Protein AF-A0A2V3DRB7-F1 (afdb_monomer_lite)

Radius of gyration: 31.67 Å; chains: 1; bounding box: 45×70×108 Å

Sequence (242 aa):
MPPGPVDPTDPPQAQWYVLLQNKDCAGLDMAVSPRKASSADGFALWSAVSSICRAVEQGDASGWRDAATRLSALIQPGPERCLDRTAYNLVASFLAAHAQNPTESPPPWNGSSTACPLGLAGLDALDGQGPTGRPSSGLAGGRFQLAGRFVDVVTVMVGGQPVGVEADPARPGRWMVVIPPAAVAGQVQVTAAGSGGPIPGSLTFTYLRDPEATTAPEPPRGSSTTTPNIASSTPQTSKGSG

Secondary structure (DSSP, 8-state):
-----S-TT--THHHHHHHHHTT-HHHHHHH--TTT-SSHHHHHHHHHHHHHHHHHHS--HHHHHHHHHHHHT-PPP-STTHHHHHHHHHHHHHHHHHHH-TTSPPPPP--SS-SS--EEEEEEETTS---TTS-EE-TT-EEEEEEEE-S---EEEETTEEE-EEE-TTSTT-EEEEEPP-SS-EEEEEEEEETTEEEEEEEEEEEPPPP----PPPPP----------------------

Structure (mmCIF, N/CA/C/O backbone):
data_AF-A0A2V3DRB7-F1
#
_entry.id   AF-A0A2V3DRB7-F1
#
loop_
_atom_site.group_PDB
_atom_site.id
_atom_site.type_symbol
_atom_site.label_atom_id
_atom_site.label_alt_id
_atom_site.label_comp_id
_atom_site.label_asym_id
_atom_site.label_entity_id
_atom_site.label_seq_id
_atom_site.pdbx_PDB_ins_code
_atom_site.Cartn_x
_atom_site.Cartn_y
_atom_site.Cartn_z
_atom_site.occupancy
_atom_site.B_iso_or_equiv
_atom_site.auth_seq_id
_atom_site.auth_comp_id
_atom_site.auth_asym_id
_atom_site.auth_atom_id
_atom_site.pdbx_PDB_model_num
ATOM 1 N N . MET A 1 1 ? -5.104 -5.194 14.697 1.00 74.44 1 MET A N 1
ATOM 2 C CA . MET A 1 1 ? -4.598 -4.544 13.466 1.00 74.44 1 MET A CA 1
ATOM 3 C C . MET A 1 1 ? -3.160 -4.987 13.185 1.00 74.44 1 MET A C 1
ATOM 5 O O . MET A 1 1 ? -2.526 -5.440 14.133 1.00 74.44 1 MET A O 1
ATOM 9 N N . PRO A 1 2 ? -2.661 -4.891 11.938 1.00 71.06 2 PRO A N 1
ATOM 10 C CA . PRO A 1 2 ? -1.288 -5.270 11.583 1.00 71.06 2 PRO A CA 1
ATOM 11 C C . PRO A 1 2 ? -0.188 -4.511 12.360 1.00 71.06 2 PRO A C 1
ATOM 13 O O . PRO A 1 2 ? -0.422 -3.368 12.767 1.00 71.06 2 PRO A O 1
ATOM 16 N N . PRO A 1 3 ? 1.016 -5.099 12.544 1.00 71.31 3 PRO A N 1
ATOM 17 C CA . PRO A 1 3 ? 2.207 -4.395 13.034 1.00 71.31 3 PRO A CA 1
ATOM 18 C C . PRO A 1 3 ? 2.678 -3.300 12.057 1.00 71.31 3 PRO A C 1
ATOM 20 O O . PRO A 1 3 ? 2.261 -3.272 10.902 1.00 71.31 3 PRO A O 1
ATOM 23 N N . GLY A 1 4 ? 3.481 -2.347 12.540 1.00 62.09 4 GLY A N 1
ATOM 24 C CA . GLY A 1 4 ? 3.634 -1.023 11.915 1.00 62.09 4 GLY A CA 1
ATOM 25 C C . GLY A 1 4 ? 4.413 -1.007 10.593 1.00 62.09 4 GLY A C 1
ATOM 26 O O . GLY A 1 4 ? 4.957 -2.034 10.176 1.00 62.09 4 GLY A O 1
ATOM 27 N N . PRO A 1 5 ? 4.487 0.155 9.918 1.00 59.22 5 PRO A N 1
ATOM 28 C CA . PRO A 1 5 ? 5.482 0.362 8.875 1.00 59.22 5 PRO A CA 1
ATOM 29 C C . PRO A 1 5 ? 6.895 0.354 9.484 1.00 59.22 5 PRO A C 1
ATOM 31 O O . PRO A 1 5 ? 7.077 0.622 10.669 1.00 59.22 5 PRO A O 1
ATOM 34 N N . VAL A 1 6 ? 7.895 0.018 8.669 1.00 49.25 6 VAL A N 1
ATOM 35 C CA . VAL A 1 6 ? 9.249 -0.341 9.144 1.00 49.25 6 VAL A CA 1
ATOM 36 C C . VAL A 1 6 ? 10.272 0.797 8.952 1.00 49.25 6 VAL A C 1
ATOM 38 O O . VAL A 1 6 ? 11.444 0.614 9.255 1.00 49.25 6 VAL A O 1
ATOM 41 N N . ASP A 1 7 ? 9.866 1.974 8.454 1.00 49.31 7 ASP A N 1
ATOM 42 C CA . ASP A 1 7 ? 10.803 3.038 8.053 1.00 49.31 7 ASP A CA 1
ATOM 43 C C . ASP A 1 7 ? 10.609 4.361 8.830 1.00 49.31 7 ASP A C 1
ATOM 45 O O . ASP A 1 7 ? 9.491 4.879 8.878 1.00 49.31 7 ASP A O 1
ATOM 49 N N . PRO A 1 8 ? 11.673 4.954 9.412 1.00 45.34 8 PRO A N 1
ATOM 50 C CA . PRO A 1 8 ? 11.612 6.259 10.080 1.00 45.34 8 PRO A CA 1
ATOM 51 C C . PRO A 1 8 ? 11.270 7.461 9.181 1.00 45.34 8 PRO A C 1
ATOM 53 O O . PRO A 1 8 ? 11.025 8.544 9.711 1.00 45.34 8 PRO A O 1
ATOM 56 N N . THR A 1 9 ? 11.296 7.314 7.852 1.00 49.47 9 THR A N 1
ATOM 57 C CA . THR A 1 9 ? 11.050 8.397 6.879 1.00 49.47 9 THR A CA 1
ATOM 58 C C . THR A 1 9 ? 9.596 8.506 6.406 1.00 49.47 9 THR A C 1
ATOM 60 O O . THR A 1 9 ? 9.277 9.409 5.629 1.00 49.47 9 THR A O 1
ATOM 63 N N . ASP A 1 10 ? 8.698 7.630 6.873 1.00 53.84 10 ASP A N 1
ATOM 64 C CA . ASP A 1 10 ? 7.280 7.685 6.504 1.00 53.84 10 ASP A CA 1
ATOM 65 C C . ASP A 1 10 ? 6.604 9.024 6.898 1.00 53.84 10 ASP A C 1
ATOM 67 O O . ASP A 1 10 ? 6.931 9.623 7.929 1.00 53.84 10 ASP A O 1
ATOM 71 N N . PRO A 1 11 ? 5.613 9.498 6.114 1.00 54.84 11 PRO A N 1
ATOM 72 C CA . PRO A 1 11 ? 4.905 10.751 6.383 1.00 54.84 11 PRO A CA 1
ATOM 73 C C . PRO A 1 11 ? 4.076 10.698 7.688 1.00 54.84 11 PRO A C 1
ATOM 75 O O . PRO A 1 11 ? 3.835 9.612 8.218 1.00 54.84 11 PRO A O 1
ATOM 78 N N . PRO A 1 12 ? 3.576 11.843 8.209 1.00 54.91 12 PRO A N 1
ATOM 79 C CA . PRO A 1 12 ? 2.951 11.945 9.538 1.00 54.91 12 PRO A CA 1
ATOM 80 C C . PRO A 1 12 ? 1.837 10.935 9.862 1.00 54.91 12 PRO A C 1
ATOM 82 O O . PRO A 1 12 ? 1.633 10.609 11.031 1.00 54.91 12 PRO A O 1
ATOM 85 N N . GLN A 1 13 ? 1.159 10.379 8.853 1.00 58.19 13 GLN A N 1
ATOM 86 C CA . GLN A 1 13 ? 0.236 9.249 8.995 1.00 58.19 13 GLN A CA 1
ATOM 87 C C . GLN A 1 13 ? 0.849 8.027 9.705 1.00 58.19 13 GLN A C 1
ATOM 89 O O . GLN A 1 13 ? 0.119 7.285 10.356 1.00 58.19 13 GLN A O 1
ATOM 94 N N . ALA A 1 14 ? 2.167 7.810 9.645 1.00 65.38 14 ALA A N 1
ATOM 95 C CA . ALA A 1 14 ? 2.830 6.753 10.410 1.00 65.38 14 ALA A CA 1
ATOM 96 C C . ALA A 1 14 ? 2.751 6.987 11.927 1.00 65.38 14 ALA A C 1
ATOM 98 O O . ALA A 1 14 ? 2.525 6.039 12.675 1.00 65.38 14 ALA A O 1
ATOM 99 N N . GLN A 1 15 ? 2.831 8.241 12.392 1.00 74.31 15 GLN A N 1
ATOM 100 C CA . GLN A 1 15 ? 2.618 8.568 13.809 1.00 74.31 15 GLN A CA 1
ATOM 101 C C . GLN A 1 15 ? 1.163 8.302 14.220 1.00 74.31 15 GLN A C 1
ATOM 103 O O . GLN A 1 15 ? 0.913 7.764 15.296 1.00 74.31 15 GLN A O 1
ATOM 108 N N . TRP A 1 16 ? 0.200 8.605 13.342 1.00 83.56 16 TRP A N 1
ATOM 109 C CA . TRP A 1 16 ? -1.211 8.264 13.555 1.00 83.56 16 TRP A CA 1
ATOM 110 C C . TRP A 1 16 ? -1.441 6.744 13.574 1.00 83.56 16 TRP A C 1
ATOM 112 O O . TRP A 1 16 ? -2.205 6.252 14.403 1.00 83.56 16 TRP A O 1
ATOM 122 N N . TYR A 1 17 ? -0.729 5.980 12.738 1.00 82.06 17 TYR A N 1
ATOM 123 C CA . TYR A 1 17 ? -0.772 4.516 12.762 1.00 82.06 17 TYR A CA 1
ATOM 124 C C . TYR A 1 17 ? -0.220 3.954 14.081 1.00 82.06 17 TYR A C 1
ATOM 126 O O . TYR A 1 17 ? -0.846 3.079 14.670 1.00 82.06 17 TYR A O 1
ATOM 134 N N . VAL A 1 18 ? 0.889 4.497 14.596 1.00 81.38 18 VAL A N 1
ATOM 135 C CA . VAL A 1 18 ? 1.465 4.098 15.895 1.00 81.38 18 VAL A CA 1
ATOM 136 C C . VAL A 1 18 ? 0.525 4.417 17.066 1.00 81.38 18 VAL A C 1
ATOM 138 O O . VAL A 1 18 ? 0.342 3.575 17.942 1.00 81.38 18 VAL A O 1
ATOM 141 N N . LEU A 1 19 ? -0.126 5.587 17.075 1.00 86.38 19 LEU A N 1
ATOM 142 C CA . LEU A 1 19 ? -1.127 5.933 18.100 1.00 86.38 19 LEU A CA 1
ATOM 143 C C . LEU A 1 19 ? -2.304 4.943 18.093 1.00 86.38 19 LEU A C 1
ATOM 145 O O . LEU A 1 19 ? -2.683 4.424 19.143 1.00 86.38 19 LEU A O 1
ATOM 149 N N . LEU A 1 20 ? -2.814 4.607 16.904 1.00 87.50 20 LEU A N 1
ATOM 150 C CA . LEU A 1 20 ? -3.868 3.608 16.721 1.00 87.50 20 LEU A CA 1
ATOM 151 C C . LEU A 1 20 ? -3.439 2.207 17.199 1.00 87.50 20 LEU A C 1
ATOM 153 O O . LEU A 1 20 ? -4.217 1.520 17.856 1.00 87.50 20 LEU A O 1
ATOM 157 N N . GLN A 1 21 ? -2.196 1.793 16.925 1.00 85.38 21 GLN A N 1
ATOM 158 C CA . GLN A 1 21 ? -1.640 0.514 17.395 1.00 85.38 21 GLN A CA 1
ATOM 159 C C . GLN A 1 21 ? -1.515 0.432 18.912 1.00 85.38 21 GLN A C 1
ATOM 161 O O . GLN A 1 21 ? -1.813 -0.609 19.497 1.00 85.38 21 GLN A O 1
ATOM 166 N N . ASN A 1 22 ? -1.124 1.537 19.542 1.00 86.75 22 ASN A N 1
ATOM 167 C CA . ASN A 1 22 ? -1.045 1.663 20.993 1.00 86.75 22 ASN A CA 1
ATOM 168 C C . ASN A 1 22 ? -2.429 1.805 21.656 1.00 86.75 22 ASN A C 1
ATOM 170 O O . ASN A 1 22 ? -2.491 1.960 22.874 1.00 86.75 22 ASN A O 1
ATOM 174 N N . LYS A 1 23 ? -3.527 1.759 20.877 1.00 89.06 23 LYS A N 1
ATOM 175 C CA . LYS A 1 23 ? -4.915 2.019 21.306 1.00 89.06 23 LYS A CA 1
ATOM 176 C C . LYS A 1 23 ? -5.116 3.418 21.913 1.00 89.06 23 LYS A C 1
ATOM 178 O O . LYS A 1 23 ? -6.105 3.666 22.601 1.00 89.06 23 LYS A O 1
ATOM 183 N N . ASP A 1 24 ? -4.210 4.359 21.638 1.00 91.38 24 ASP A N 1
ATOM 184 C CA . ASP A 1 24 ? -4.297 5.736 22.124 1.00 91.38 24 ASP A CA 1
ATOM 185 C C . ASP A 1 24 ? -5.245 6.560 21.244 1.00 91.38 24 ASP A C 1
ATOM 187 O O . ASP A 1 24 ? -4.846 7.404 20.438 1.00 91.38 24 ASP A O 1
ATOM 191 N N . CYS A 1 25 ? -6.542 6.292 21.393 1.00 93.50 25 CYS A N 1
ATOM 192 C CA . CYS A 1 25 ? -7.585 6.990 20.650 1.00 93.50 25 CYS A CA 1
ATOM 193 C C . CYS A 1 25 ? -7.652 8.488 20.992 1.00 93.50 25 CYS A C 1
ATOM 195 O O . CYS A 1 25 ? -8.090 9.276 20.160 1.00 93.50 25 CYS A O 1
ATOM 197 N N . ALA A 1 26 ? -7.212 8.898 22.188 1.00 92.19 26 ALA A N 1
ATOM 198 C CA . ALA A 1 26 ? -7.200 10.301 22.599 1.00 92.19 26 ALA A CA 1
ATOM 199 C C . ALA A 1 26 ? -6.033 11.064 21.950 1.00 92.19 26 ALA A C 1
ATOM 201 O O . ALA A 1 26 ? -6.236 12.129 21.364 1.00 92.19 26 ALA A O 1
ATOM 202 N N . GLY A 1 27 ? -4.823 10.498 21.988 1.00 91.19 27 GLY A N 1
ATOM 203 C CA . GLY A 1 27 ? -3.669 11.010 21.254 1.00 91.19 27 GLY A CA 1
ATOM 204 C C . GLY A 1 27 ? -3.914 11.037 19.748 1.00 91.19 27 GLY A C 1
ATOM 205 O O . GLY A 1 27 ? -3.569 12.023 19.096 1.00 91.19 27 GLY A O 1
ATOM 206 N N . LEU A 1 28 ? -4.577 10.014 19.197 1.00 90.81 28 LEU A N 1
ATOM 207 C CA . LEU A 1 28 ? -4.977 9.969 17.791 1.00 90.81 28 LEU A CA 1
ATOM 208 C C . LEU A 1 28 ? -5.931 11.115 17.418 1.00 90.81 28 LEU A C 1
ATOM 210 O O . LEU A 1 28 ? -5.658 11.824 16.451 1.00 90.81 28 LEU A O 1
ATOM 214 N N . ASP A 1 29 ? -6.997 11.346 18.190 1.00 90.94 29 ASP A N 1
ATOM 215 C CA . ASP A 1 29 ? -7.975 12.414 17.923 1.00 90.94 29 ASP A CA 1
ATOM 216 C C . ASP A 1 29 ? -7.340 13.817 18.002 1.00 90.94 29 ASP A C 1
ATOM 218 O O . ASP A 1 29 ? -7.633 14.685 17.184 1.00 90.94 29 ASP A O 1
ATOM 222 N N . MET A 1 30 ? -6.386 14.025 18.921 1.00 88.62 30 MET A N 1
ATOM 223 C CA . MET A 1 30 ? -5.585 15.260 18.996 1.00 88.62 30 MET A CA 1
ATOM 224 C C . MET A 1 30 ? -4.541 15.389 17.870 1.00 88.62 30 MET A C 1
ATOM 226 O O . MET A 1 30 ? -4.126 16.498 17.510 1.00 88.62 30 MET A O 1
ATOM 230 N N . ALA A 1 31 ? -4.059 14.271 17.323 1.00 86.88 31 ALA A N 1
ATOM 231 C CA . ALA A 1 31 ? -3.047 14.265 16.274 1.00 86.88 31 ALA A CA 1
ATOM 232 C C . ALA A 1 31 ? -3.656 14.484 14.879 1.00 86.88 31 ALA A C 1
ATOM 234 O O . ALA A 1 31 ? -3.074 15.228 14.078 1.00 86.88 31 ALA A O 1
ATOM 235 N N . VAL A 1 32 ? -4.815 13.882 14.600 1.00 89.25 32 VAL A N 1
ATOM 236 C 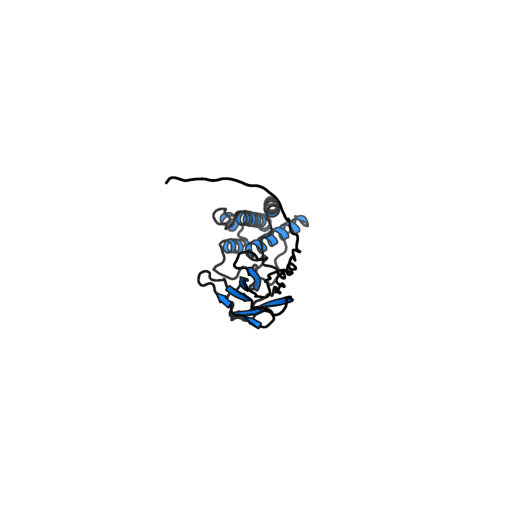CA . VAL A 1 32 ? -5.543 13.983 13.329 1.00 89.25 32 VAL A CA 1
ATOM 237 C C . VAL A 1 32 ? -6.134 15.382 13.172 1.00 89.25 32 VAL A C 1
ATOM 239 O O . VAL A 1 32 ? -7.030 15.800 13.895 1.00 89.25 32 VAL A O 1
ATOM 242 N N . SER A 1 33 ? -5.629 16.149 12.205 1.00 86.44 33 SER A N 1
ATOM 243 C CA . SER A 1 33 ? -6.085 17.526 11.980 1.00 86.44 33 SER A CA 1
ATOM 244 C C . SER A 1 33 ? -5.903 17.965 10.522 1.00 86.44 33 SER A C 1
ATOM 246 O O . SER A 1 33 ? -4.946 17.526 9.875 1.00 86.44 33 SER A O 1
ATOM 248 N N . PRO A 1 34 ? -6.749 18.878 9.994 1.00 83.56 34 PRO A N 1
ATOM 249 C CA . PRO A 1 34 ? -6.689 19.283 8.585 1.00 83.56 34 PRO A CA 1
ATOM 250 C C . PRO A 1 34 ? -5.347 19.897 8.170 1.00 83.56 34 PRO A C 1
ATOM 252 O O . PRO A 1 34 ? -4.958 19.798 7.016 1.00 83.56 34 PRO A O 1
ATOM 255 N N . ARG A 1 35 ? -4.622 20.515 9.116 1.00 82.81 35 ARG A N 1
ATOM 256 C CA . ARG A 1 35 ? -3.318 21.159 8.872 1.00 82.81 35 ARG A CA 1
ATOM 257 C C . ARG A 1 35 ? -2.140 20.178 8.809 1.00 82.81 35 ARG A C 1
ATOM 259 O O . ARG A 1 35 ? -1.059 20.583 8.401 1.00 82.81 35 ARG A O 1
ATOM 266 N N . LYS A 1 36 ? -2.321 18.936 9.274 1.00 79.31 36 LYS A N 1
ATOM 267 C CA . LYS A 1 36 ? -1.281 17.889 9.317 1.00 79.31 36 LYS A CA 1
ATOM 268 C C . LYS A 1 36 ? -1.505 16.776 8.286 1.00 79.31 36 LYS A C 1
ATOM 270 O O . LYS A 1 36 ? -0.588 16.005 8.028 1.00 79.31 36 LYS A O 1
ATOM 275 N N . ALA A 1 37 ? -2.705 16.673 7.714 1.00 79.12 37 ALA A N 1
ATOM 276 C CA . ALA A 1 37 ? -3.001 15.713 6.657 1.00 79.12 37 ALA A CA 1
ATOM 277 C C . ALA A 1 37 ? -2.402 16.160 5.314 1.00 79.12 37 ALA A C 1
ATOM 279 O O . ALA A 1 37 ? -2.467 17.335 4.962 1.00 79.12 37 ALA A O 1
ATOM 280 N N . SER A 1 38 ? -1.899 15.213 4.519 1.00 72.12 38 SER A N 1
ATOM 281 C CA . SER A 1 38 ? -1.411 15.485 3.155 1.00 72.12 38 SER A CA 1
ATOM 282 C C . SER A 1 38 ? -2.528 15.703 2.120 1.00 72.12 38 SER A C 1
ATOM 284 O O . SER A 1 38 ? -2.249 16.059 0.980 1.00 72.12 38 SER A O 1
ATOM 286 N N . SER A 1 39 ? -3.790 15.454 2.485 1.00 81.75 39 SER A N 1
ATOM 287 C CA . SER A 1 39 ? -4.972 15.611 1.627 1.00 81.75 39 SER A CA 1
ATOM 288 C C . SER A 1 39 ? -6.251 15.715 2.466 1.00 81.75 39 SER A C 1
ATOM 290 O O . SER A 1 39 ? -6.288 15.234 3.603 1.00 81.75 39 SER A O 1
ATOM 292 N N . ALA A 1 40 ? -7.316 16.291 1.896 1.00 86.69 40 ALA A N 1
ATOM 293 C CA . ALA A 1 40 ? -8.642 16.314 2.521 1.00 86.69 40 ALA A CA 1
ATOM 294 C C . ALA A 1 40 ? -9.169 14.889 2.776 1.00 86.69 40 ALA A C 1
ATOM 296 O O . ALA A 1 40 ? -9.595 14.582 3.888 1.00 86.69 40 ALA A O 1
ATOM 297 N N . ASP A 1 41 ? -9.026 13.999 1.791 1.00 87.25 41 ASP A N 1
ATOM 298 C CA . ASP A 1 41 ? -9.385 12.580 1.897 1.00 87.25 41 ASP A CA 1
ATOM 299 C C . ASP A 1 41 ? -8.593 11.874 3.003 1.00 87.25 41 ASP A C 1
ATOM 301 O O . ASP A 1 41 ? -9.147 11.089 3.766 1.00 87.25 41 ASP A O 1
ATOM 305 N N . GLY A 1 42 ? -7.298 12.191 3.138 1.00 86.50 42 GLY A N 1
ATOM 306 C CA . GLY A 1 42 ? -6.465 11.711 4.240 1.00 86.50 42 GLY A CA 1
ATOM 307 C C . GLY A 1 42 ? -6.989 12.171 5.602 1.00 86.50 42 GLY A C 1
ATOM 308 O O . GLY A 1 42 ? -7.105 11.360 6.516 1.00 86.50 42 GLY A O 1
ATOM 309 N N . PHE A 1 43 ? -7.375 13.442 5.748 1.00 90.56 43 PHE A N 1
ATOM 310 C CA . PHE A 1 43 ? -7.993 13.924 6.987 1.00 90.56 43 PHE A CA 1
ATOM 311 C C . PHE A 1 43 ? -9.334 13.228 7.278 1.00 90.56 43 PHE A C 1
ATOM 313 O O . PHE A 1 43 ? -9.572 12.802 8.410 1.00 90.56 43 PHE A O 1
ATOM 320 N N . ALA A 1 44 ? -10.201 13.078 6.274 1.00 93.38 44 ALA A N 1
ATOM 321 C CA . ALA A 1 44 ? -11.502 12.429 6.423 1.00 93.38 44 ALA A CA 1
ATOM 322 C C . ALA A 1 44 ? -11.370 10.941 6.796 1.00 93.38 44 ALA A C 1
ATOM 324 O O . ALA A 1 44 ? -12.063 10.480 7.707 1.00 93.38 44 ALA A O 1
ATOM 325 N N . LEU A 1 45 ? -10.433 10.226 6.162 1.00 93.75 45 LEU A N 1
ATOM 326 C CA . LEU A 1 45 ? -10.085 8.842 6.475 1.00 93.75 45 LEU A CA 1
ATOM 327 C C . LEU A 1 45 ? -9.615 8.711 7.922 1.00 93.75 45 LEU A C 1
ATOM 329 O O . LEU A 1 45 ? -10.195 7.954 8.695 1.00 93.75 45 LEU A O 1
ATOM 333 N N . TRP A 1 46 ? -8.595 9.470 8.316 1.00 93.06 46 TRP A N 1
ATOM 334 C CA . TRP A 1 46 ? -8.028 9.352 9.657 1.00 93.06 46 TRP A CA 1
ATOM 335 C C . TRP A 1 46 ? -8.979 9.851 10.758 1.00 93.06 46 TRP A C 1
ATOM 337 O O . TRP A 1 46 ? -8.930 9.358 11.883 1.00 93.06 46 TRP A O 1
ATOM 347 N N . SER A 1 47 ? -9.942 10.716 10.421 1.00 94.62 47 SER A N 1
ATOM 348 C CA . SER A 1 47 ? -11.075 11.035 11.303 1.00 94.62 47 SER A CA 1
ATOM 349 C C . SER A 1 47 ? -12.019 9.837 11.498 1.00 94.62 47 SER A C 1
ATOM 351 O O . SER A 1 47 ? -12.501 9.603 12.607 1.00 94.62 47 SER A O 1
ATOM 353 N N . ALA A 1 48 ? -12.281 9.050 10.446 1.00 96.25 48 ALA A N 1
ATOM 354 C CA . ALA A 1 48 ? -13.057 7.808 10.545 1.00 96.25 48 ALA A CA 1
ATOM 355 C C . ALA A 1 48 ? -12.322 6.753 11.390 1.00 96.25 48 ALA A C 1
ATOM 357 O O . ALA A 1 48 ? -12.937 6.070 12.204 1.00 96.25 48 ALA A O 1
ATOM 358 N N . VAL A 1 49 ? -10.997 6.677 11.249 1.00 94.81 49 VAL A N 1
ATOM 359 C CA . VAL A 1 49 ? -10.121 5.814 12.053 1.00 94.81 49 VAL A CA 1
ATOM 360 C C . VAL A 1 49 ? -10.171 6.193 13.542 1.00 94.81 49 VAL A C 1
ATOM 362 O O . VAL A 1 49 ? -10.353 5.309 14.376 1.00 94.81 49 VAL A O 1
ATOM 365 N N . SER A 1 50 ? -10.097 7.488 13.885 1.00 95.25 50 SER A N 1
ATOM 366 C CA . SER A 1 50 ? -10.289 7.964 15.271 1.00 95.25 50 SER A CA 1
ATOM 367 C C . SER A 1 50 ? -11.669 7.578 15.824 1.00 95.25 50 SER A C 1
ATOM 369 O O . SER A 1 50 ? -11.783 7.029 16.922 1.00 95.25 50 SER A O 1
ATOM 371 N N . SER A 1 51 ? -12.715 7.767 15.011 1.00 96.06 51 SER A N 1
ATOM 372 C CA . SER A 1 51 ? -14.098 7.417 15.361 1.00 96.06 51 SER A CA 1
ATOM 373 C C . SER A 1 51 ? -14.253 5.917 15.670 1.00 96.06 51 SER A C 1
ATOM 375 O O . SER A 1 51 ? -14.851 5.564 16.683 1.00 96.06 51 SER A O 1
ATOM 377 N N . ILE A 1 52 ? -13.651 5.029 14.865 1.00 95.12 52 ILE A N 1
ATOM 378 C CA . ILE A 1 52 ? -13.609 3.581 15.147 1.00 95.12 52 ILE A CA 1
ATOM 379 C C . ILE A 1 52 ? -12.798 3.257 16.405 1.00 95.12 52 ILE A C 1
ATOM 381 O O . ILE A 1 52 ? -13.213 2.399 17.181 1.00 95.12 52 ILE A O 1
ATOM 385 N N . CYS A 1 53 ? -11.666 3.930 16.630 1.00 94.62 53 CYS A N 1
ATOM 386 C CA . CYS A 1 53 ? -10.837 3.701 17.813 1.00 94.62 53 CYS A CA 1
ATOM 387 C C . CYS A 1 53 ? -11.654 3.922 19.097 1.00 94.62 53 CYS A C 1
ATOM 389 O O . CYS A 1 53 ? -11.738 3.025 19.936 1.00 94.62 53 CYS A O 1
ATOM 391 N N . ARG A 1 54 ? -12.354 5.063 19.215 1.00 93.94 54 ARG A N 1
ATOM 392 C CA . ARG A 1 54 ? -13.254 5.312 20.355 1.00 93.94 54 ARG A CA 1
ATOM 393 C C . ARG A 1 54 ? -14.421 4.323 20.411 1.00 93.94 54 ARG A C 1
ATOM 395 O O . ARG A 1 54 ? -14.786 3.873 21.495 1.00 93.94 54 ARG A O 1
ATOM 402 N N . ALA A 1 55 ? -14.994 3.954 19.266 1.00 94.06 55 ALA A N 1
ATOM 403 C CA . ALA A 1 55 ? -16.119 3.023 19.218 1.00 94.06 55 ALA A CA 1
ATOM 404 C C . ALA A 1 55 ? -15.768 1.625 19.764 1.00 94.06 55 ALA A C 1
ATOM 406 O O . ALA A 1 55 ? -16.590 1.013 20.445 1.00 94.06 55 ALA A O 1
ATOM 407 N N . VAL A 1 56 ? -14.542 1.148 19.514 1.00 91.56 56 VAL A N 1
ATOM 408 C CA . VAL A 1 56 ? -14.055 -0.169 19.961 1.00 91.56 56 VAL A CA 1
ATOM 409 C C . VAL A 1 56 ? -13.441 -0.133 21.361 1.00 91.56 56 VAL A C 1
ATOM 411 O O . VAL A 1 56 ? -13.777 -0.976 22.186 1.00 91.56 56 VAL A O 1
ATOM 414 N N . GLU A 1 57 ? -12.551 0.820 21.648 1.00 92.06 57 GLU A N 1
ATOM 415 C CA . GLU A 1 57 ? -11.776 0.842 22.903 1.00 92.06 57 GLU A CA 1
ATOM 416 C C . GLU A 1 57 ? -12.486 1.591 24.045 1.00 92.06 57 GLU A C 1
ATOM 418 O O . GLU A 1 57 ? -12.141 1.408 25.210 1.00 92.06 57 GLU A O 1
ATOM 423 N N . GLN A 1 58 ? -13.461 2.454 23.729 1.00 90.38 58 GLN A N 1
ATOM 424 C CA . GLN A 1 58 ? -14.148 3.329 24.696 1.00 90.38 58 GLN A CA 1
ATOM 425 C C . GLN A 1 58 ? -15.680 3.169 24.680 1.00 90.38 58 GLN A C 1
ATOM 427 O O . GLN A 1 58 ? -16.368 3.799 25.481 1.00 90.38 58 GLN A O 1
ATOM 432 N N . GLY A 1 59 ? -16.230 2.338 23.785 1.00 89.69 59 GLY A N 1
ATOM 433 C CA . GLY A 1 59 ? -17.675 2.120 23.652 1.00 89.69 59 GLY A CA 1
ATOM 434 C C . GLY A 1 59 ? -18.451 3.296 23.041 1.00 89.69 59 GLY A C 1
ATOM 435 O O . GLY A 1 59 ? -19.666 3.379 23.222 1.00 89.69 59 GLY A O 1
ATOM 436 N N . ASP A 1 60 ? -17.781 4.212 22.328 1.00 92.00 60 ASP A N 1
ATOM 437 C CA . ASP A 1 60 ? -18.416 5.359 21.660 1.00 92.00 60 ASP A CA 1
ATOM 438 C C . ASP A 1 60 ? -19.342 4.900 20.516 1.00 92.00 60 ASP A C 1
ATOM 440 O O . ASP A 1 60 ? -18.947 4.788 19.353 1.00 92.00 60 ASP A O 1
ATOM 444 N N . ALA A 1 61 ? -20.614 4.669 20.844 1.00 90.88 61 ALA A N 1
ATOM 445 C CA . ALA A 1 61 ? -21.639 4.250 19.892 1.00 90.88 61 ALA A CA 1
ATOM 446 C C . ALA A 1 61 ? -21.910 5.273 18.765 1.00 90.88 61 ALA A C 1
ATOM 448 O O . ALA A 1 61 ? -22.549 4.929 17.768 1.00 90.88 61 ALA A O 1
ATOM 449 N N . SER A 1 62 ? -21.445 6.525 18.886 1.00 93.62 62 SER A N 1
ATOM 450 C CA . SER A 1 62 ? -21.509 7.492 17.783 1.00 93.62 62 SER A CA 1
ATOM 451 C C . SER A 1 62 ? -20.417 7.238 16.739 1.00 93.62 62 SER A C 1
ATOM 453 O O . SER A 1 62 ? -20.687 7.328 15.539 1.00 93.62 62 SER A O 1
ATOM 455 N N . GLY A 1 63 ? -19.234 6.800 17.184 1.00 94.88 63 GLY A N 1
ATOM 456 C CA . GLY A 1 63 ? -18.059 6.572 16.348 1.00 94.88 63 GLY A CA 1
ATOM 457 C C . GLY A 1 63 ? -18.280 5.576 15.204 1.00 94.88 63 GLY A C 1
ATOM 458 O O . GLY A 1 63 ? -17.765 5.792 14.108 1.00 94.88 63 GLY A O 1
ATOM 459 N N . TRP A 1 64 ? -19.118 4.550 15.397 1.00 95.19 64 TRP A N 1
ATOM 460 C CA . TRP A 1 64 ? -19.521 3.618 14.331 1.00 95.19 64 TRP A CA 1
ATOM 461 C C . TRP A 1 64 ? -20.216 4.326 13.156 1.00 95.19 64 TRP A C 1
ATOM 463 O O . TRP A 1 64 ? -19.876 4.106 11.993 1.00 95.19 64 TRP A O 1
ATOM 473 N N . ARG A 1 65 ? -21.175 5.213 13.448 1.00 95.69 65 ARG A N 1
ATOM 474 C CA . ARG A 1 65 ? -21.955 5.944 12.434 1.00 95.69 65 ARG A CA 1
ATOM 475 C C . ARG A 1 65 ? -21.112 7.012 11.746 1.00 95.69 65 ARG A C 1
ATOM 477 O O . ARG A 1 65 ? -21.190 7.175 10.528 1.00 95.69 65 ARG A O 1
ATOM 484 N N . ASP A 1 66 ? -20.303 7.722 12.521 1.00 96.06 66 ASP A N 1
ATOM 485 C CA . ASP A 1 66 ? -19.429 8.782 12.029 1.00 96.06 66 ASP A CA 1
ATOM 486 C C . ASP A 1 66 ? -18.335 8.211 11.117 1.00 96.06 66 ASP A C 1
ATOM 488 O O . ASP A 1 66 ? -18.066 8.765 10.048 1.00 96.06 66 ASP A O 1
ATOM 492 N N . ALA A 1 67 ? -17.770 7.054 11.476 1.00 95.88 67 ALA A N 1
ATOM 493 C CA . ALA A 1 67 ? -16.85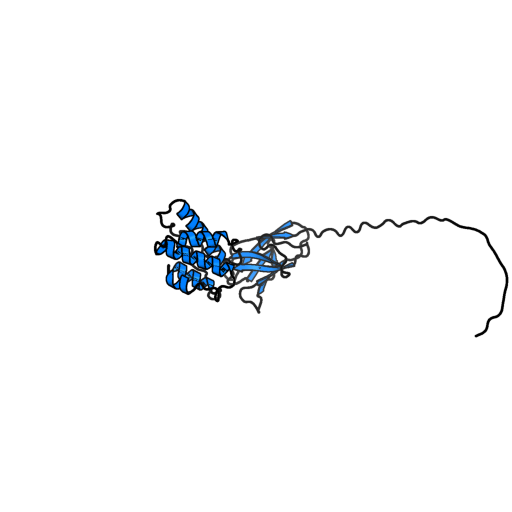0 6.314 10.622 1.00 95.88 67 ALA A CA 1
ATOM 494 C C . ALA A 1 67 ? -17.515 5.821 9.331 1.00 95.88 67 ALA A C 1
ATOM 496 O O . ALA A 1 67 ? -16.957 6.036 8.257 1.00 95.88 67 ALA A O 1
ATOM 497 N N . ALA A 1 68 ? -18.709 5.218 9.410 1.00 96.12 68 ALA A N 1
ATOM 498 C CA . ALA A 1 68 ? -19.451 4.760 8.232 1.00 96.12 68 ALA A CA 1
ATOM 499 C C . ALA A 1 68 ? -19.749 5.909 7.258 1.00 96.12 68 ALA A C 1
ATOM 501 O O . ALA A 1 68 ? -19.491 5.797 6.060 1.00 96.12 68 ALA A O 1
ATOM 502 N N . THR A 1 69 ? -20.219 7.042 7.788 1.00 96.44 69 THR A N 1
ATOM 503 C CA . THR A 1 69 ? -20.525 8.249 7.009 1.00 96.44 69 THR A CA 1
ATOM 504 C C . THR A 1 69 ? -19.279 8.745 6.275 1.00 96.44 69 THR A C 1
ATOM 506 O O . THR A 1 69 ? -19.307 8.917 5.057 1.00 96.44 69 THR A O 1
ATOM 509 N N . ARG A 1 70 ? -18.155 8.903 6.988 1.00 95.00 70 ARG A N 1
ATOM 510 C CA . ARG A 1 70 ? -16.881 9.360 6.410 1.00 95.00 70 ARG A CA 1
ATOM 511 C C . ARG A 1 70 ? -16.318 8.379 5.382 1.00 95.00 70 ARG A C 1
ATOM 513 O O . ARG A 1 70 ? -15.904 8.814 4.314 1.00 95.00 70 ARG A O 1
ATOM 520 N N . LEU A 1 71 ? -16.323 7.075 5.673 1.00 95.56 71 LEU A N 1
ATOM 521 C CA . LEU A 1 71 ? -15.794 6.053 4.765 1.00 95.56 71 LEU A CA 1
ATOM 522 C C . LEU A 1 71 ? -16.618 5.956 3.471 1.00 95.56 71 LEU A C 1
ATOM 524 O O . LEU A 1 71 ? -16.041 5.799 2.400 1.00 95.56 71 LEU A O 1
ATOM 528 N N . SER A 1 72 ? -17.945 6.112 3.548 1.00 94.75 72 SER A N 1
ATOM 529 C CA . SER A 1 72 ? -18.830 6.051 2.373 1.00 94.75 72 SER A CA 1
ATOM 530 C C . SER A 1 72 ? -18.572 7.150 1.332 1.00 94.75 72 SER A C 1
ATOM 532 O O . SER A 1 72 ? -18.889 6.967 0.159 1.00 94.75 72 SER A O 1
ATOM 534 N N . ALA A 1 73 ? -17.961 8.267 1.742 1.00 91.81 73 ALA A N 1
ATOM 535 C CA . ALA A 1 73 ? -17.575 9.370 0.865 1.00 91.81 73 ALA A CA 1
ATOM 536 C C . ALA A 1 73 ? -16.153 9.225 0.278 1.00 91.81 73 ALA A C 1
ATOM 538 O O . ALA A 1 73 ? -15.725 10.085 -0.491 1.00 91.81 73 ALA A O 1
ATOM 539 N N . LEU A 1 74 ? -15.406 8.176 0.644 1.00 92.75 74 LEU A N 1
ATOM 540 C CA . LEU A 1 74 ? -13.999 8.001 0.284 1.00 92.75 74 LEU A CA 1
ATOM 541 C C . LEU A 1 74 ? -13.794 6.915 -0.775 1.00 92.75 74 LEU A C 1
ATOM 543 O O . LEU A 1 74 ? -14.170 5.754 -0.596 1.00 92.75 74 LEU A O 1
ATOM 547 N N . ILE A 1 75 ? -13.072 7.279 -1.835 1.00 90.19 75 ILE A N 1
ATOM 548 C CA . ILE A 1 75 ? -12.460 6.316 -2.753 1.00 90.19 75 ILE A CA 1
ATOM 549 C C . ILE A 1 75 ? -11.360 5.561 -1.987 1.00 90.19 75 ILE A C 1
ATOM 551 O O . ILE A 1 75 ? -10.576 6.172 -1.258 1.00 90.19 75 ILE A O 1
ATOM 555 N N . GLN A 1 76 ? -11.296 4.234 -2.141 1.00 86.75 76 GLN A N 1
ATOM 556 C CA . GLN A 1 76 ? -10.246 3.419 -1.522 1.00 86.75 76 GLN A CA 1
ATOM 557 C C . GLN A 1 76 ? -8.855 3.898 -1.994 1.00 86.75 76 GLN A C 1
ATOM 559 O O . GLN A 1 76 ? -8.630 3.958 -3.205 1.00 86.75 76 GLN A O 1
ATOM 564 N N . PRO A 1 77 ? -7.905 4.200 -1.084 1.00 82.00 77 PRO A N 1
ATOM 565 C CA . PRO A 1 77 ? -6.550 4.591 -1.468 1.00 82.00 77 PRO A CA 1
ATOM 566 C C . PRO A 1 77 ? -5.839 3.501 -2.283 1.00 82.00 77 PRO A C 1
ATOM 568 O O . PRO A 1 77 ? -6.061 2.303 -2.070 1.00 82.00 77 PRO A O 1
ATOM 571 N N . GLY A 1 78 ? -4.975 3.913 -3.212 1.00 71.50 78 GLY A N 1
ATOM 572 C CA . GLY A 1 78 ? -4.214 3.005 -4.063 1.00 71.50 78 GLY A CA 1
ATOM 573 C C . GLY A 1 78 ? -3.071 2.290 -3.323 1.00 71.50 78 GLY A C 1
ATOM 574 O O . GLY A 1 78 ? -2.854 2.505 -2.124 1.00 71.50 78 GLY A O 1
ATOM 575 N N . PRO A 1 79 ? -2.356 1.367 -3.996 1.00 66.94 79 PRO A N 1
ATOM 576 C CA . PRO A 1 79 ? -1.228 0.644 -3.402 1.00 66.94 79 PRO A CA 1
ATOM 577 C C . PRO A 1 79 ? -0.086 1.567 -2.943 1.00 66.94 79 PRO A C 1
ATOM 579 O O . PRO A 1 79 ? 0.595 1.241 -1.974 1.00 66.94 79 PRO A O 1
ATOM 582 N N . GLU A 1 80 ? 0.101 2.714 -3.596 1.00 66.06 80 GLU A N 1
ATOM 583 C CA . GLU A 1 80 ? 1.099 3.732 -3.252 1.00 66.06 80 GLU A CA 1
ATOM 584 C C . GLU A 1 80 ? 0.823 4.397 -1.892 1.00 66.06 80 GLU A C 1
ATOM 586 O O . GLU A 1 80 ? 1.741 4.599 -1.098 1.00 66.06 80 GLU A O 1
ATOM 591 N N . ARG A 1 81 ? -0.448 4.651 -1.550 1.00 72.38 81 ARG A N 1
ATOM 592 C CA . ARG A 1 81 ? -0.872 5.165 -0.237 1.00 72.38 81 ARG A CA 1
ATOM 593 C C . ARG A 1 81 ? -1.095 4.034 0.771 1.00 72.38 81 ARG A C 1
ATOM 595 O O . ARG A 1 81 ? -2.117 3.982 1.452 1.00 72.38 81 ARG A O 1
ATOM 602 N N . CYS A 1 82 ? -0.129 3.125 0.882 1.00 78.19 82 CYS A N 1
ATOM 603 C CA . CYS A 1 82 ? -0.264 1.868 1.620 1.00 78.19 82 CYS A CA 1
ATOM 604 C C . CYS A 1 82 ? -0.831 2.006 3.055 1.00 78.19 82 CYS A C 1
ATOM 606 O O . CYS A 1 82 ? -1.772 1.291 3.402 1.00 78.19 82 CYS A O 1
ATOM 608 N N . LEU A 1 83 ? -0.332 2.942 3.877 1.00 80.06 83 LEU A N 1
ATOM 609 C CA . LEU A 1 83 ? -0.833 3.138 5.250 1.00 80.06 83 LEU A CA 1
ATOM 610 C C . LEU A 1 83 ? -2.301 3.577 5.279 1.00 80.06 83 LEU A C 1
ATOM 612 O O . LEU A 1 83 ? -3.090 3.031 6.050 1.00 80.06 83 LEU A O 1
ATOM 616 N N . ASP A 1 84 ? -2.676 4.511 4.402 1.00 83.00 84 ASP A N 1
ATOM 617 C CA . ASP A 1 84 ? -4.061 4.957 4.248 1.00 83.00 84 ASP A CA 1
ATOM 618 C C . ASP A 1 84 ? -4.945 3.806 3.741 1.00 83.00 84 ASP A C 1
ATOM 620 O O . ASP A 1 84 ? -6.056 3.612 4.227 1.00 83.00 84 ASP A O 1
ATOM 624 N N . ARG A 1 85 ? -4.451 2.983 2.807 1.00 84.75 85 ARG A N 1
ATOM 625 C CA . ARG A 1 85 ? -5.184 1.816 2.296 1.00 84.75 85 ARG A CA 1
ATOM 626 C C . ARG A 1 85 ? -5.417 0.766 3.384 1.00 84.75 85 ARG A C 1
ATOM 628 O O . ARG A 1 85 ? -6.524 0.247 3.506 1.00 84.75 85 ARG A O 1
ATOM 635 N N . THR A 1 86 ? -4.410 0.479 4.205 1.00 85.62 86 THR A N 1
ATOM 636 C CA . THR A 1 86 ? -4.537 -0.441 5.344 1.00 85.62 86 THR A CA 1
ATOM 637 C C . THR A 1 86 ? -5.473 0.123 6.417 1.00 85.62 86 THR A C 1
ATOM 639 O O . THR A 1 86 ? -6.288 -0.625 6.956 1.00 85.62 86 THR A O 1
ATOM 642 N N . ALA A 1 87 ? -5.436 1.432 6.687 1.00 88.38 87 ALA A N 1
ATOM 643 C CA . ALA A 1 87 ? -6.375 2.091 7.594 1.00 88.38 87 ALA A CA 1
ATOM 644 C C . ALA A 1 87 ? -7.826 2.067 7.063 1.00 88.38 87 ALA A C 1
ATOM 646 O O . ALA A 1 87 ? -8.745 1.735 7.811 1.00 88.38 87 ALA A O 1
ATOM 647 N N . TYR A 1 88 ? -8.030 2.322 5.766 1.00 91.56 88 TYR A N 1
ATOM 648 C CA . TYR A 1 88 ? -9.328 2.213 5.085 1.00 91.56 88 TYR A CA 1
ATOM 649 C C . TYR A 1 88 ? -9.894 0.793 5.200 1.00 91.56 88 TYR A C 1
ATOM 651 O O . TYR A 1 88 ? -11.035 0.608 5.619 1.00 91.56 88 TYR A O 1
ATOM 659 N N . ASN A 1 89 ? -9.079 -0.222 4.891 1.00 90.19 89 ASN A N 1
ATOM 660 C CA . ASN A 1 89 ? -9.477 -1.628 4.975 1.00 90.19 89 ASN A CA 1
ATOM 661 C C . ASN A 1 89 ? -9.816 -2.046 6.416 1.00 90.19 89 ASN A C 1
ATOM 663 O O . ASN A 1 89 ? -10.769 -2.795 6.627 1.00 90.19 89 ASN A O 1
ATOM 667 N N . LEU A 1 90 ? -9.074 -1.539 7.408 1.00 89.75 90 LEU A N 1
ATOM 668 C CA . LEU A 1 90 ? -9.346 -1.779 8.825 1.00 89.75 90 LEU A CA 1
ATOM 669 C C . LEU A 1 90 ? -10.719 -1.217 9.223 1.00 89.75 90 LEU A C 1
ATOM 671 O O . LEU A 1 90 ? -11.556 -1.975 9.710 1.00 89.75 90 LEU A O 1
ATOM 675 N N . VAL A 1 91 ? -10.985 0.064 8.936 1.00 93.38 91 VAL A N 1
ATOM 676 C CA . VAL A 1 91 ? -12.285 0.713 9.201 1.00 93.38 91 VAL A CA 1
ATOM 677 C C . VAL A 1 91 ? -13.422 -0.018 8.480 1.00 93.38 91 VAL A C 1
ATOM 679 O O . VAL A 1 91 ? -14.428 -0.336 9.111 1.00 93.38 91 VAL A O 1
ATOM 682 N N . ALA A 1 92 ? -13.248 -0.371 7.202 1.00 94.00 92 ALA A N 1
ATOM 683 C CA . ALA A 1 92 ? -14.233 -1.136 6.435 1.00 94.00 92 ALA A CA 1
ATOM 684 C C . ALA A 1 92 ? -14.554 -2.497 7.084 1.00 94.00 92 ALA A C 1
ATOM 686 O O . ALA A 1 92 ? -15.722 -2.850 7.238 1.00 94.00 92 ALA A O 1
ATOM 687 N N . SER A 1 93 ? -13.527 -3.243 7.509 1.00 91.31 93 SER A N 1
ATOM 688 C CA . SER A 1 93 ? -13.703 -4.553 8.152 1.00 91.31 93 SER A CA 1
ATOM 689 C C . SER A 1 93 ? -14.379 -4.460 9.524 1.00 91.31 93 SER A C 1
ATOM 691 O O . SER A 1 93 ? -15.215 -5.298 9.852 1.00 91.31 93 SER A O 1
ATOM 693 N N . PHE A 1 94 ? -14.078 -3.417 10.303 1.00 92.12 94 PHE A N 1
ATOM 694 C CA . PHE A 1 94 ? -14.668 -3.198 11.624 1.00 92.12 94 PHE A CA 1
ATOM 695 C C . PHE A 1 94 ? -16.142 -2.786 11.508 1.00 92.12 94 PHE A C 1
ATOM 697 O O . PHE A 1 94 ? -16.977 -3.305 12.245 1.00 92.12 94 PHE A O 1
ATOM 704 N N . LEU A 1 95 ? -16.481 -1.929 10.538 1.00 94.06 95 LEU A N 1
ATOM 705 C CA . LEU A 1 95 ? -17.869 -1.589 10.211 1.00 94.06 95 LEU A CA 1
ATOM 706 C C . LEU A 1 95 ? -18.667 -2.814 9.743 1.00 94.06 95 LEU A C 1
ATOM 708 O O . LEU A 1 95 ? -19.797 -3.007 10.182 1.00 94.06 95 LEU A O 1
ATOM 712 N N . ALA A 1 96 ? -18.079 -3.660 8.891 1.00 92.38 96 ALA A N 1
ATOM 713 C CA . ALA A 1 96 ? -18.722 -4.884 8.417 1.00 92.38 96 ALA A CA 1
ATOM 714 C C . ALA A 1 96 ? -18.958 -5.906 9.547 1.00 92.38 96 ALA A C 1
ATOM 716 O O . ALA A 1 96 ? -20.014 -6.532 9.581 1.00 92.38 96 ALA A O 1
ATOM 717 N N . ALA A 1 97 ? -18.013 -6.043 10.485 1.00 90.25 97 ALA A N 1
ATOM 718 C CA . ALA A 1 97 ? -18.167 -6.895 11.664 1.00 90.25 97 ALA A CA 1
ATOM 719 C C . ALA A 1 97 ? -19.261 -6.369 12.611 1.00 90.25 97 ALA A C 1
ATOM 721 O O . ALA A 1 97 ? -20.164 -7.117 12.979 1.00 90.25 97 ALA A O 1
ATOM 722 N N . HIS A 1 98 ? -19.243 -5.072 12.937 1.00 92.81 98 HIS A N 1
ATOM 723 C CA . HIS A 1 98 ? -20.258 -4.446 13.791 1.00 92.81 98 HIS A CA 1
ATOM 724 C C . HIS A 1 98 ? -21.665 -4.493 13.169 1.00 92.81 98 HIS A C 1
ATOM 726 O O . HIS A 1 98 ? -22.647 -4.666 13.881 1.00 92.81 98 HIS A O 1
ATOM 732 N N . ALA A 1 99 ? -21.783 -4.407 11.839 1.00 92.31 99 ALA A N 1
ATOM 733 C CA . ALA A 1 99 ? -23.060 -4.563 11.139 1.00 92.31 99 ALA A CA 1
ATOM 734 C C . ALA A 1 99 ? -23.637 -5.994 11.202 1.00 92.31 99 ALA A C 1
ATOM 736 O O . ALA A 1 99 ? -24.830 -6.170 10.961 1.00 92.31 99 ALA A O 1
ATOM 737 N N . GLN A 1 100 ? -22.813 -7.003 11.510 1.00 90.75 100 GLN A N 1
ATOM 738 C CA . GLN A 1 100 ? -23.250 -8.387 11.725 1.00 90.75 100 GLN A CA 1
ATOM 739 C C . GLN A 1 100 ? -23.540 -8.643 13.210 1.00 90.75 100 GLN A C 1
ATOM 741 O O . GLN A 1 100 ? -24.648 -9.054 13.548 1.00 90.75 100 GLN A O 1
ATOM 746 N N . ASN A 1 101 ? -22.582 -8.323 14.088 1.00 90.62 101 ASN A N 1
ATOM 747 C CA . ASN A 1 101 ? -22.662 -8.540 15.535 1.00 90.62 101 ASN A CA 1
ATOM 748 C C . ASN A 1 101 ? -22.402 -7.218 16.298 1.00 90.62 101 ASN A C 1
ATOM 750 O O . ASN A 1 101 ? -21.281 -6.984 16.755 1.00 90.62 101 ASN A O 1
ATOM 754 N N . PRO A 1 102 ? -23.412 -6.338 16.487 1.00 89.06 102 PRO A N 1
ATOM 755 C CA . PRO A 1 102 ? -23.204 -4.998 17.055 1.00 89.06 102 PRO A CA 1
ATOM 756 C C . PRO A 1 102 ? -22.653 -4.963 18.488 1.00 89.06 102 PRO A C 1
ATOM 758 O O . PRO A 1 102 ? -22.120 -3.943 18.923 1.00 89.06 102 PRO A O 1
ATOM 761 N N . THR A 1 103 ? -22.807 -6.061 19.232 1.00 85.31 103 THR A N 1
ATOM 762 C CA . THR A 1 103 ? -22.386 -6.217 20.632 1.00 85.31 103 THR A CA 1
ATOM 763 C C . THR A 1 103 ? -21.010 -6.861 20.804 1.00 85.31 103 THR A C 1
ATOM 765 O O . THR A 1 103 ? -20.542 -6.966 21.935 1.00 85.31 103 THR A O 1
ATOM 768 N N . GLU A 1 104 ? -20.368 -7.322 19.729 1.00 82.31 104 GLU A N 1
ATOM 769 C CA . GLU A 1 104 ? -19.059 -7.980 19.794 1.00 82.31 104 GLU A CA 1
ATOM 770 C C . GLU A 1 104 ? -17.930 -7.026 19.386 1.00 82.31 104 GLU A C 1
ATOM 772 O O . GLU A 1 104 ? -18.037 -6.265 18.423 1.00 82.31 104 GLU A O 1
ATOM 777 N N . SER A 1 105 ? -16.809 -7.078 20.108 1.00 78.38 105 SER A N 1
ATOM 778 C CA . SER A 1 105 ? -15.584 -6.394 19.690 1.00 78.38 105 SER A CA 1
ATOM 779 C C . SER A 1 105 ? -14.997 -7.077 18.445 1.00 78.38 105 SER A C 1
ATOM 781 O O . SER A 1 105 ? -14.922 -8.308 18.421 1.00 78.38 105 SER A O 1
ATOM 783 N N . PRO A 1 106 ? -14.513 -6.326 17.435 1.00 77.69 106 PRO A N 1
ATOM 784 C CA . PRO A 1 106 ? -13.832 -6.914 16.284 1.00 77.69 106 PRO A CA 1
ATOM 785 C C . PRO A 1 106 ? -12.654 -7.814 16.703 1.00 77.69 106 PRO A C 1
ATOM 787 O O . PRO A 1 106 ? -11.905 -7.451 17.617 1.00 77.69 106 PRO A O 1
ATOM 790 N N . PRO A 1 107 ? -12.454 -8.976 16.052 1.00 75.19 107 PRO A N 1
ATOM 791 C CA . PRO A 1 107 ? -11.444 -9.943 16.467 1.00 75.19 107 PRO A CA 1
ATOM 792 C C . PRO A 1 107 ? -10.013 -9.387 16.345 1.00 75.19 107 PRO A C 1
ATOM 794 O O . PRO A 1 107 ? -9.727 -8.556 15.473 1.00 75.19 107 PRO A O 1
ATOM 797 N N . PRO A 1 108 ? -9.073 -9.856 17.189 1.00 73.56 108 PRO A N 1
ATOM 798 C CA . PRO A 1 108 ? -7.678 -9.448 17.108 1.00 73.56 108 PRO A CA 1
ATOM 799 C C . PRO A 1 108 ? -7.054 -9.872 15.773 1.00 73.56 108 PRO A C 1
ATOM 801 O O . PRO A 1 108 ? -7.404 -10.890 15.178 1.00 73.56 108 PRO A O 1
ATOM 804 N N . TRP A 1 109 ? -6.077 -9.091 15.314 1.00 74.12 109 TRP A N 1
ATOM 805 C CA . TRP A 1 109 ? -5.336 -9.413 14.096 1.00 74.12 109 TRP A CA 1
ATOM 806 C C . TRP A 1 109 ? -4.370 -10.573 14.350 1.00 74.12 109 TRP A C 1
ATOM 808 O O . TRP A 1 109 ? -3.558 -10.510 15.270 1.00 74.12 109 TRP A O 1
ATOM 818 N N . ASN A 1 110 ? -4.446 -11.596 13.502 1.00 71.12 110 ASN A N 1
ATOM 819 C CA . ASN A 1 110 ? -3.695 -12.850 13.600 1.00 71.12 110 ASN A CA 1
ATOM 820 C C . ASN A 1 110 ? -2.743 -13.099 12.410 1.00 71.12 110 ASN A C 1
ATOM 822 O O . ASN A 1 110 ? -2.119 -14.155 12.339 1.00 71.12 110 ASN A O 1
ATOM 826 N N . GLY A 1 111 ? -2.630 -12.155 11.469 1.00 67.00 111 GLY A N 1
ATOM 827 C CA . GLY A 1 111 ? -1.750 -12.268 10.303 1.00 67.00 111 GLY A CA 1
ATOM 828 C C . GLY A 1 111 ? -0.290 -11.907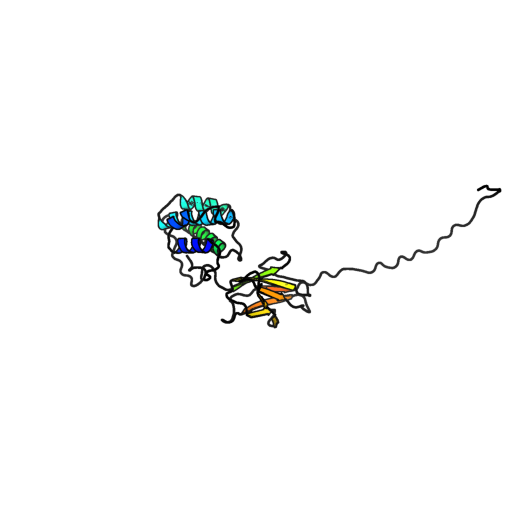 10.603 1.00 67.00 111 GLY A C 1
ATOM 829 O O . GLY A 1 111 ? -0.001 -11.045 11.431 1.00 67.00 111 GLY A O 1
ATOM 830 N N . SER A 1 112 ? 0.647 -12.523 9.883 1.00 60.16 112 SER A N 1
ATOM 831 C CA . SER A 1 112 ? 2.091 -12.273 10.027 1.00 60.16 112 SER A CA 1
ATOM 832 C C . SER A 1 112 ? 2.615 -11.056 9.249 1.00 60.16 112 SER A C 1
ATOM 834 O O . SER A 1 112 ? 3.749 -10.636 9.470 1.00 60.16 112 SER A O 1
ATOM 836 N N . SER A 1 113 ? 1.825 -10.475 8.339 1.00 67.69 113 SER A N 1
ATOM 837 C CA . SER A 1 113 ? 2.229 -9.315 7.534 1.00 67.69 113 SER A CA 1
ATOM 838 C C . SER A 1 113 ? 2.129 -7.995 8.304 1.00 67.69 113 SER A C 1
ATOM 840 O O . SER A 1 113 ? 1.163 -7.767 9.034 1.00 67.69 113 SER A O 1
ATOM 842 N N . THR A 1 114 ? 3.075 -7.084 8.065 1.00 74.25 114 THR A N 1
ATOM 843 C CA . THR A 1 114 ? 2.990 -5.680 8.497 1.00 74.25 114 THR A CA 1
ATOM 844 C C . THR A 1 114 ? 1.898 -4.911 7.749 1.00 74.25 114 THR A C 1
ATOM 846 O O . THR A 1 114 ? 1.385 -5.348 6.719 1.00 74.25 114 THR A O 1
ATOM 849 N N . ALA A 1 115 ? 1.557 -3.729 8.266 1.00 74.00 115 ALA A N 1
ATOM 850 C CA . ALA A 1 115 ? 0.625 -2.778 7.669 1.00 74.00 115 ALA A CA 1
ATOM 851 C C . ALA A 1 115 ? 1.049 -2.331 6.265 1.00 74.00 115 ALA A C 1
ATOM 853 O O . ALA A 1 115 ? 0.191 -2.074 5.421 1.00 74.00 115 ALA A O 1
ATOM 854 N N . CYS A 1 116 ? 2.366 -2.260 6.048 1.00 76.25 116 CYS A N 1
ATOM 855 C CA . CYS A 1 116 ? 3.012 -2.044 4.763 1.00 76.25 116 CYS A CA 1
ATOM 856 C C . CYS A 1 116 ? 4.220 -2.981 4.635 1.00 76.25 116 CYS A C 1
ATOM 858 O O . CYS A 1 116 ? 5.283 -2.674 5.190 1.00 76.25 116 CYS A O 1
ATOM 860 N N . PRO A 1 117 ? 4.076 -4.135 3.956 1.00 74.62 117 PRO A N 1
ATOM 861 C CA . PRO A 1 117 ? 5.207 -5.002 3.656 1.00 74.62 117 PRO A CA 1
ATOM 862 C C . PRO A 1 117 ? 6.157 -4.326 2.660 1.00 74.62 117 PRO A C 1
ATOM 864 O O . PRO A 1 117 ? 5.750 -3.474 1.868 1.00 74.62 117 PRO A O 1
ATOM 867 N N . LEU A 1 118 ? 7.427 -4.731 2.685 1.00 78.31 118 LEU A N 1
ATOM 868 C CA . LEU A 1 118 ? 8.351 -4.442 1.590 1.00 78.31 118 LEU A CA 1
ATOM 869 C C . LEU A 1 118 ? 7.937 -5.258 0.361 1.00 78.31 118 LEU A C 1
ATOM 871 O O . LEU A 1 118 ? 7.577 -6.430 0.494 1.00 78.31 118 LEU A O 1
ATOM 875 N N . GLY A 1 119 ? 8.005 -4.659 -0.824 1.00 84.25 119 GLY A N 1
ATOM 876 C CA . GLY A 1 119 ? 7.683 -5.353 -2.062 1.00 84.25 119 GLY A CA 1
ATOM 877 C C . GLY A 1 119 ? 7.540 -4.459 -3.291 1.00 84.25 119 GLY A C 1
ATOM 878 O O . GLY A 1 119 ? 7.285 -3.257 -3.187 1.00 84.25 119 GLY A O 1
ATOM 879 N N . LEU A 1 120 ? 7.673 -5.082 -4.463 1.00 86.19 120 LEU A N 1
ATOM 880 C CA . LEU A 1 120 ? 7.384 -4.497 -5.771 1.00 86.19 120 LEU A CA 1
ATOM 881 C C . LEU A 1 120 ? 5.872 -4.5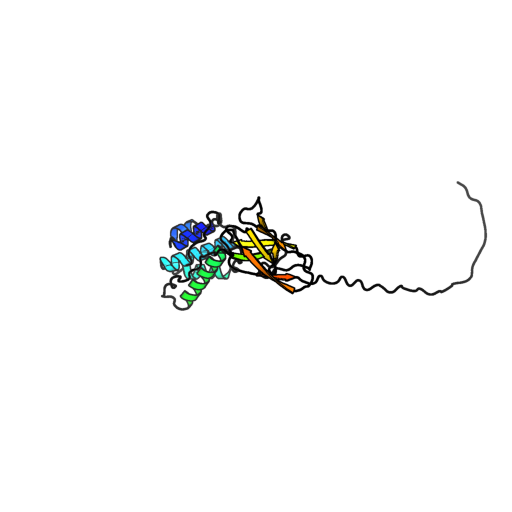54 -6.036 1.00 86.19 120 LEU A C 1
ATOM 883 O O . LEU A 1 120 ? 5.287 -5.637 -6.073 1.00 86.19 120 LEU A O 1
ATOM 887 N N . ALA A 1 121 ? 5.251 -3.390 -6.230 1.00 81.75 121 ALA A N 1
ATOM 888 C CA . ALA A 1 121 ? 3.804 -3.239 -6.400 1.00 81.75 121 ALA A CA 1
ATOM 889 C C . ALA A 1 121 ? 3.386 -2.791 -7.814 1.00 81.75 121 ALA A C 1
ATOM 891 O O . ALA A 1 121 ? 2.256 -3.063 -8.218 1.00 81.75 121 ALA A O 1
ATOM 892 N N . GLY A 1 122 ? 4.267 -2.122 -8.565 1.00 85.88 122 GLY A N 1
ATOM 893 C CA . GLY A 1 122 ? 3.954 -1.582 -9.889 1.00 85.88 122 GLY A CA 1
ATOM 894 C C . GLY A 1 122 ? 5.149 -0.933 -10.595 1.00 85.88 122 GLY A C 1
ATOM 895 O O . GLY A 1 122 ? 6.275 -0.942 -10.091 1.00 85.88 122 GLY A O 1
ATOM 896 N N . LEU A 1 123 ? 4.880 -0.351 -11.765 1.00 86.62 123 LEU A N 1
ATOM 897 C CA . LEU A 1 123 ? 5.791 0.546 -12.481 1.00 86.62 123 LEU A CA 1
ATOM 898 C C . LEU A 1 123 ? 5.020 1.799 -12.899 1.00 86.62 123 LEU A C 1
ATOM 900 O O . LEU A 1 123 ? 3.992 1.682 -13.568 1.00 86.62 123 LEU A O 1
ATOM 904 N N . ASP A 1 124 ? 5.549 2.974 -12.565 1.00 82.31 124 ASP A N 1
ATOM 905 C CA . ASP A 1 124 ? 4.957 4.257 -12.950 1.00 82.31 124 ASP A CA 1
ATOM 906 C C . ASP A 1 124 ? 5.719 4.837 -14.150 1.00 82.31 124 ASP A C 1
ATOM 908 O O . ASP A 1 124 ? 6.954 4.877 -14.160 1.00 82.31 124 ASP A O 1
ATOM 912 N N . ALA A 1 125 ? 4.999 5.292 -15.176 1.00 76.19 125 ALA A N 1
ATOM 913 C CA . ALA A 1 125 ? 5.601 5.942 -16.338 1.00 76.19 125 ALA A CA 1
ATOM 914 C C . ALA A 1 125 ? 6.052 7.376 -15.989 1.00 76.19 125 ALA A C 1
ATOM 916 O O . ALA A 1 125 ? 5.347 8.112 -15.296 1.00 76.19 125 ALA A O 1
ATOM 917 N N . LEU A 1 126 ? 7.240 7.781 -16.458 1.00 71.06 126 LEU A N 1
ATOM 918 C CA . LEU A 1 126 ? 7.848 9.080 -16.114 1.00 71.06 126 LEU A CA 1
ATOM 919 C C . LEU A 1 126 ? 7.082 10.310 -16.631 1.00 71.06 126 LEU A C 1
ATOM 921 O O . LEU A 1 126 ? 7.279 11.408 -16.116 1.00 71.06 126 LEU A O 1
ATOM 925 N N . ASP A 1 127 ? 6.238 10.128 -17.640 1.00 59.88 127 ASP A N 1
ATOM 926 C CA . ASP A 1 127 ? 5.357 11.140 -18.233 1.00 59.88 127 ASP A CA 1
ATOM 927 C C . ASP A 1 127 ? 4.039 11.337 -17.454 1.00 59.88 127 ASP A C 1
ATOM 929 O O . ASP A 1 127 ? 3.257 12.233 -17.775 1.00 59.88 127 ASP A O 1
ATOM 933 N N . GLY A 1 128 ? 3.786 10.520 -16.425 1.00 43.44 128 GLY A N 1
ATOM 934 C CA . GLY A 1 128 ? 2.533 10.515 -15.671 1.00 43.44 128 GLY A CA 1
ATOM 935 C C . GLY A 1 128 ? 1.371 9.800 -16.375 1.00 43.44 128 GLY A C 1
ATOM 936 O O . GLY A 1 128 ? 0.231 9.941 -15.934 1.00 43.44 128 GLY A O 1
ATOM 937 N N . GLN A 1 129 ? 1.626 9.038 -17.445 1.00 42.97 129 GLN A N 1
ATOM 938 C CA . GLN A 1 129 ? 0.622 8.310 -18.230 1.00 42.97 129 GLN A CA 1
ATOM 939 C C . GLN A 1 129 ? 0.848 6.789 -18.164 1.00 42.97 129 GLN A C 1
ATOM 941 O O . GLN A 1 129 ? 1.264 6.150 -19.127 1.00 42.97 129 GLN A O 1
ATOM 946 N N . GLY A 1 130 ? 0.534 6.169 -17.020 1.00 43.28 130 GLY A N 1
ATOM 947 C CA . GLY A 1 130 ? 0.604 4.709 -16.884 1.00 43.28 130 GLY A CA 1
ATOM 948 C C . GLY A 1 130 ? -0.265 4.147 -15.751 1.00 43.28 130 GLY A C 1
ATOM 949 O O . GLY A 1 130 ? -0.197 4.655 -14.632 1.00 43.28 130 GLY A O 1
ATOM 950 N N . PRO A 1 131 ? -1.075 3.094 -15.988 1.00 42.06 131 PRO A N 1
ATOM 951 C CA . PRO A 1 131 ? -1.822 2.426 -14.927 1.00 42.06 131 PRO A CA 1
ATOM 952 C C . PRO A 1 131 ? -0.884 1.536 -14.099 1.00 42.06 131 PRO A C 1
ATOM 954 O O . PRO A 1 131 ? -0.445 0.481 -14.557 1.00 42.06 131 PRO A O 1
ATOM 957 N N . THR A 1 132 ? -0.630 1.938 -12.853 1.00 57.34 132 THR A N 1
ATOM 958 C CA . THR A 1 132 ? 0.372 1.349 -11.937 1.00 57.34 132 THR A CA 1
ATOM 959 C C . THR A 1 132 ? 0.298 -0.182 -11.798 1.00 57.34 132 THR A C 1
ATOM 961 O O . THR A 1 132 ? 1.325 -0.847 -11.664 1.00 57.34 132 THR A O 1
ATOM 964 N N . GLY A 1 133 ? -0.908 -0.760 -11.888 1.00 56.44 133 GLY A N 1
ATOM 965 C CA . GLY A 1 133 ? -1.161 -2.206 -11.808 1.00 56.44 133 GLY A CA 1
ATOM 966 C C . GLY A 1 133 ? -1.148 -2.987 -13.134 1.00 56.44 133 GLY A C 1
ATOM 967 O O . GLY A 1 133 ? -1.357 -4.200 -13.103 1.00 56.44 133 GLY A O 1
ATOM 968 N N . ARG A 1 134 ? -0.952 -2.342 -14.295 1.00 74.06 134 ARG A N 1
ATOM 969 C CA . ARG A 1 134 ? -0.828 -2.989 -15.623 1.00 74.06 134 ARG A CA 1
ATOM 970 C C . ARG A 1 134 ? 0.145 -2.221 -16.543 1.00 74.06 134 ARG A C 1
ATOM 972 O O . ARG A 1 134 ? -0.292 -1.679 -17.558 1.00 74.06 134 ARG A O 1
ATOM 979 N N . PRO A 1 135 ? 1.442 -2.139 -16.207 1.00 84.19 135 PRO A N 1
ATOM 980 C CA . PRO A 1 135 ? 2.397 -1.352 -16.980 1.00 84.19 135 PRO A CA 1
ATOM 981 C C . PRO A 1 135 ? 2.688 -1.961 -18.360 1.00 84.19 135 PRO A C 1
ATOM 983 O O . PRO A 1 135 ? 2.739 -3.183 -18.538 1.00 84.19 135 PRO A O 1
ATOM 986 N N . SER A 1 136 ? 2.895 -1.084 -19.342 1.00 87.94 136 SER A N 1
ATOM 987 C CA . SER A 1 136 ? 3.106 -1.446 -20.745 1.00 87.94 136 SER A CA 1
ATOM 988 C C . SER A 1 136 ? 3.871 -0.369 -21.514 1.00 87.94 136 SER A C 1
ATOM 990 O O . SER A 1 136 ? 3.783 0.807 -21.166 1.00 87.94 136 SER A O 1
ATOM 992 N N . SER A 1 137 ? 4.537 -0.750 -22.603 1.00 87.94 137 SER A N 1
ATOM 993 C CA . SER A 1 137 ? 5.138 0.162 -23.591 1.00 87.94 137 SER A CA 1
ATOM 994 C C . SER A 1 137 ? 4.969 -0.381 -25.010 1.00 87.94 137 SER A C 1
ATOM 996 O O . SER A 1 137 ? 4.573 -1.532 -25.185 1.00 87.94 137 SER A O 1
ATOM 998 N N . GLY A 1 138 ? 5.346 0.408 -26.020 1.00 89.25 138 GLY A N 1
ATOM 999 C CA . GLY A 1 138 ? 5.688 -0.119 -27.347 1.00 89.25 138 GLY A CA 1
ATOM 1000 C C . GLY A 1 138 ? 6.939 -1.011 -27.320 1.00 89.25 138 GLY A C 1
ATOM 1001 O O . GLY A 1 138 ? 7.556 -1.212 -26.263 1.00 89.25 138 GLY A O 1
ATOM 1002 N N . LEU A 1 139 ? 7.356 -1.525 -28.482 1.00 90.94 139 LEU A N 1
ATOM 1003 C CA . LEU A 1 139 ? 8.466 -2.490 -28.576 1.00 90.94 139 LEU A CA 1
ATOM 1004 C C . LEU A 1 139 ? 9.833 -1.901 -28.196 1.00 90.94 139 LEU A C 1
ATOM 1006 O O . LEU A 1 139 ? 10.743 -2.646 -27.843 1.00 90.94 139 LEU A O 1
ATOM 1010 N N . ALA A 1 140 ? 9.974 -0.574 -28.202 1.00 89.56 140 ALA A N 1
ATOM 1011 C CA . ALA A 1 140 ? 11.188 0.130 -27.784 1.00 89.56 140 ALA A CA 1
ATOM 1012 C C . ALA A 1 140 ? 11.492 0.050 -26.269 1.00 89.56 140 ALA A C 1
ATOM 1014 O O . ALA A 1 140 ? 12.579 0.449 -25.852 1.00 89.56 140 ALA A O 1
ATOM 1015 N N . GLY A 1 141 ? 10.564 -0.449 -25.444 1.00 89.62 141 GLY A N 1
ATOM 1016 C CA . GLY A 1 141 ? 10.686 -0.396 -23.985 1.00 89.62 141 GLY A CA 1
ATOM 1017 C C . GLY A 1 141 ? 10.407 1.009 -23.437 1.00 89.62 141 GLY A C 1
ATOM 1018 O O . GLY A 1 141 ? 9.561 1.732 -23.965 1.00 89.62 141 GLY A O 1
ATOM 1019 N N . GLY A 1 142 ? 11.097 1.409 -22.366 1.00 89.00 142 GLY A N 1
ATOM 1020 C CA . GLY A 1 142 ? 10.931 2.739 -21.766 1.00 89.00 142 GLY A CA 1
ATOM 1021 C C . GLY A 1 142 ? 11.577 2.887 -20.388 1.00 89.00 142 GLY A C 1
ATOM 1022 O O . GLY A 1 142 ? 12.108 1.927 -19.832 1.00 89.00 142 GLY A O 1
ATOM 1023 N N . ARG A 1 143 ? 11.528 4.093 -19.808 1.00 88.62 143 ARG A N 1
ATOM 1024 C CA . ARG A 1 143 ? 12.063 4.376 -18.465 1.00 88.62 143 ARG A CA 1
ATOM 1025 C C . ARG A 1 143 ? 10.927 4.592 -17.466 1.00 88.62 143 ARG A C 1
ATOM 1027 O O . ARG A 1 143 ? 10.112 5.496 -17.636 1.00 88.62 143 ARG A O 1
ATOM 1034 N N . PHE A 1 144 ? 10.910 3.774 -16.419 1.00 89.19 144 PHE A N 1
ATOM 1035 C CA . PHE A 1 144 ? 9.828 3.681 -15.438 1.00 89.19 144 PHE A CA 1
ATOM 1036 C C . PHE A 1 144 ? 10.367 3.842 -14.018 1.00 89.19 144 PHE A C 1
ATOM 1038 O O . PHE A 1 144 ? 11.495 3.449 -13.723 1.00 89.19 144 PHE A O 1
ATOM 1045 N N . GLN A 1 145 ? 9.561 4.398 -13.123 1.00 88.25 145 GLN A N 1
ATOM 1046 C CA . GLN A 1 145 ? 9.824 4.385 -11.687 1.00 88.25 145 GLN A CA 1
ATOM 1047 C C . GLN A 1 145 ? 9.325 3.061 -11.096 1.00 88.25 145 GLN A C 1
ATOM 1049 O O . GLN A 1 145 ? 8.248 2.590 -11.460 1.00 88.25 145 GLN A O 1
ATOM 1054 N N . LEU A 1 146 ? 10.065 2.477 -10.152 1.00 87.62 146 LEU A N 1
ATOM 1055 C CA . LEU A 1 146 ? 9.561 1.365 -9.346 1.00 87.62 146 LEU A CA 1
ATOM 1056 C C . LEU A 1 146 ? 8.495 1.876 -8.368 1.00 87.62 146 LEU A C 1
ATOM 1058 O O . LEU A 1 146 ? 8.771 2.765 -7.560 1.00 87.62 146 LEU A O 1
ATOM 1062 N N . ALA A 1 147 ? 7.295 1.297 -8.417 1.00 82.81 147 ALA A N 1
ATOM 1063 C CA . ALA A 1 147 ? 6.243 1.545 -7.436 1.00 82.81 147 ALA A CA 1
ATOM 1064 C C . ALA A 1 147 ? 6.203 0.392 -6.425 1.00 82.81 147 ALA A C 1
ATOM 1066 O O . ALA A 1 147 ? 6.229 -0.784 -6.797 1.00 82.81 147 ALA A O 1
ATOM 1067 N N . GLY A 1 148 ? 6.151 0.715 -5.135 1.00 78.50 148 GLY A N 1
ATOM 1068 C CA . GLY A 1 148 ? 6.255 -0.263 -4.055 1.00 78.50 148 GLY A CA 1
ATOM 1069 C C . GLY A 1 148 ? 6.914 0.331 -2.817 1.00 78.50 148 GLY A C 1
ATOM 1070 O O . GLY A 1 148 ? 6.925 1.549 -2.640 1.00 78.50 148 GLY A O 1
ATOM 1071 N N . ARG A 1 149 ? 7.467 -0.534 -1.966 1.00 78.00 149 ARG A N 1
ATOM 1072 C CA . ARG A 1 149 ? 8.211 -0.138 -0.765 1.00 78.00 149 ARG A CA 1
ATOM 1073 C C . ARG A 1 149 ? 9.489 -0.959 -0.664 1.00 78.00 149 ARG A C 1
ATOM 1075 O O . ARG A 1 149 ? 9.430 -2.186 -0.602 1.00 78.00 149 ARG A O 1
ATOM 1082 N N . PHE A 1 150 ? 10.630 -0.284 -0.620 1.00 79.56 150 PHE A N 1
ATOM 1083 C CA . PHE A 1 150 ? 11.955 -0.899 -0.685 1.00 79.56 150 PHE A CA 1
ATOM 1084 C C . PHE A 1 150 ? 12.876 -0.238 0.345 1.00 79.56 150 PHE A C 1
ATOM 1086 O O . PHE A 1 150 ? 12.779 0.969 0.552 1.00 79.56 150 PHE A O 1
ATOM 1093 N N . VAL A 1 151 ? 13.762 -1.018 0.968 1.00 78.94 151 VAL A N 1
ATOM 1094 C CA . VAL A 1 151 ? 14.894 -0.477 1.748 1.00 78.94 151 VAL A CA 1
ATOM 1095 C C . VAL A 1 151 ? 16.014 -0.105 0.780 1.00 78.94 151 VAL A C 1
ATOM 1097 O O . VAL A 1 151 ? 16.520 1.014 0.787 1.00 78.94 151 VAL A O 1
ATOM 1100 N N . ASP A 1 152 ? 16.335 -1.034 -0.117 1.00 85.50 152 ASP A N 1
ATOM 1101 C CA . ASP A 1 152 ? 17.221 -0.849 -1.250 1.00 85.50 152 ASP A CA 1
ATOM 1102 C C . ASP A 1 152 ? 16.721 -1.638 -2.470 1.00 85.50 152 ASP A C 1
ATOM 1104 O O . ASP A 1 152 ? 15.920 -2.569 -2.354 1.00 85.50 152 ASP A O 1
ATOM 1108 N N . VAL A 1 153 ? 17.203 -1.263 -3.656 1.00 90.19 153 VAL A N 1
ATOM 1109 C CA . VAL A 1 153 ? 17.062 -2.055 -4.882 1.00 90.19 153 VAL A CA 1
ATOM 1110 C C . VAL A 1 153 ? 18.410 -2.057 -5.591 1.00 90.19 153 VAL A C 1
ATOM 1112 O O . VAL A 1 153 ? 18.949 -0.999 -5.912 1.00 90.19 153 VAL A O 1
ATOM 1115 N N . VAL A 1 154 ? 18.952 -3.252 -5.816 1.00 91.06 154 VAL A N 1
ATOM 1116 C CA . VAL A 1 154 ? 20.274 -3.492 -6.420 1.00 91.06 154 VAL A CA 1
ATOM 1117 C C . VAL A 1 154 ? 20.131 -4.060 -7.832 1.00 91.06 154 VAL A C 1
ATOM 1119 O O . VAL A 1 154 ? 20.959 -3.801 -8.703 1.00 91.06 154 VAL A O 1
ATOM 1122 N N . THR A 1 155 ? 19.080 -4.839 -8.093 1.00 93.56 155 THR A N 1
ATOM 1123 C CA . THR A 1 155 ? 18.821 -5.436 -9.409 1.00 93.56 155 THR A CA 1
ATOM 1124 C C . THR A 1 155 ? 17.323 -5.536 -9.659 1.00 93.56 155 THR A C 1
ATOM 1126 O O . THR A 1 155 ? 16.557 -5.899 -8.767 1.00 93.56 155 THR A O 1
ATOM 1129 N N . VAL A 1 156 ? 16.906 -5.259 -10.893 1.00 96.25 156 VAL A N 1
ATOM 1130 C CA . VAL A 1 156 ? 15.586 -5.627 -11.416 1.00 96.25 156 VAL A CA 1
ATOM 1131 C C . VAL A 1 156 ? 15.793 -6.641 -12.534 1.00 96.25 156 VAL A C 1
ATOM 1133 O O . VAL A 1 156 ? 16.752 -6.542 -13.298 1.00 96.25 156 VAL A O 1
ATOM 1136 N N . MET A 1 157 ? 14.905 -7.627 -12.617 1.00 96.12 157 MET A N 1
ATOM 1137 C CA . MET A 1 157 ? 14.877 -8.624 -13.682 1.00 96.12 157 MET A CA 1
ATOM 1138 C C . MET A 1 157 ? 13.645 -8.374 -14.551 1.00 96.12 157 MET A C 1
ATOM 1140 O O . MET A 1 157 ? 12.543 -8.272 -14.019 1.00 96.12 157 MET A O 1
ATOM 1144 N N . VAL A 1 158 ? 13.808 -8.319 -15.872 1.00 95.25 158 VAL A N 1
ATOM 1145 C CA . VAL A 1 158 ? 12.725 -8.165 -16.858 1.00 95.25 158 VAL A CA 1
ATOM 1146 C C . VAL A 1 158 ? 12.770 -9.364 -17.797 1.00 95.25 158 VAL A C 1
ATOM 1148 O O . VAL A 1 158 ? 13.761 -9.570 -18.493 1.00 95.25 158 VAL A O 1
ATOM 1151 N N . GLY A 1 159 ? 11.741 -10.215 -17.777 1.00 93.19 159 GLY A N 1
ATOM 1152 C CA . GLY A 1 159 ? 11.728 -11.452 -18.572 1.00 93.19 159 GLY A CA 1
ATOM 1153 C C . GLY A 1 159 ? 12.881 -12.414 -18.247 1.00 93.19 159 GLY A C 1
ATOM 1154 O O . GLY A 1 159 ? 13.299 -13.189 -19.101 1.00 93.19 159 GLY A O 1
ATOM 1155 N N . GLY A 1 160 ? 13.436 -12.333 -17.032 1.00 90.81 160 GLY A N 1
ATOM 1156 C CA . GLY A 1 160 ? 14.619 -13.093 -16.619 1.00 90.81 160 GLY A CA 1
ATOM 1157 C C . GLY A 1 160 ? 15.968 -12.491 -17.041 1.00 90.81 160 GLY A C 1
ATOM 1158 O O . GLY A 1 160 ? 16.994 -13.098 -16.748 1.00 90.81 160 GLY A O 1
ATOM 1159 N N . GLN A 1 161 ? 16.002 -11.313 -17.675 1.00 92.50 161 GLN A N 1
ATOM 1160 C CA . GLN A 1 161 ? 17.238 -10.564 -17.940 1.00 92.50 161 GLN A CA 1
ATOM 1161 C C . GLN A 1 161 ? 17.466 -9.479 -16.874 1.00 92.50 161 GLN A C 1
ATOM 1163 O O . GLN A 1 161 ? 16.513 -8.768 -16.548 1.00 92.50 161 GLN A O 1
ATOM 1168 N N . PRO A 1 162 ? 18.686 -9.315 -16.330 1.00 93.81 162 PRO A N 1
ATOM 1169 C CA . PRO A 1 162 ? 18.992 -8.229 -15.403 1.00 93.81 162 PRO A CA 1
ATOM 1170 C C . PRO A 1 162 ? 19.025 -6.884 -16.139 1.00 93.81 162 PRO A C 1
ATOM 1172 O O . PRO A 1 162 ? 19.584 -6.777 -17.230 1.00 93.81 162 PRO A O 1
ATOM 1175 N N . VAL A 1 163 ? 18.452 -5.848 -15.528 1.00 93.75 163 VAL A N 1
ATOM 1176 C CA . VAL A 1 163 ? 18.422 -4.481 -16.069 1.00 93.75 163 VAL A CA 1
ATOM 1177 C C . VAL A 1 163 ? 18.969 -3.474 -15.058 1.00 93.75 163 VAL A C 1
ATOM 1179 O O . VAL A 1 163 ? 18.919 -3.693 -13.846 1.00 93.75 163 VAL A O 1
ATOM 1182 N N . GLY A 1 164 ? 19.504 -2.362 -15.567 1.00 86.75 164 GLY A N 1
ATOM 1183 C CA . GLY A 1 164 ? 20.057 -1.289 -14.743 1.00 86.75 164 GLY A CA 1
ATOM 1184 C C . GLY A 1 164 ? 18.990 -0.602 -13.889 1.00 86.75 164 GLY A C 1
ATOM 1185 O O . GLY A 1 164 ? 17.897 -0.297 -14.373 1.00 86.75 164 GLY A O 1
ATOM 1186 N N . VAL A 1 165 ? 19.338 -0.342 -12.627 1.00 91.19 165 VAL A N 1
ATOM 1187 C CA . VAL A 1 165 ? 18.511 0.386 -11.659 1.00 91.19 165 VAL A CA 1
ATOM 1188 C C . VAL A 1 165 ? 19.291 1.600 -11.164 1.00 91.19 165 VAL A C 1
ATOM 1190 O O . VAL A 1 165 ? 20.455 1.484 -10.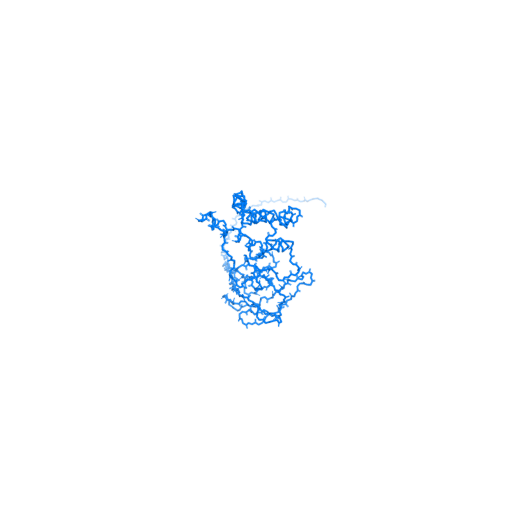788 1.00 91.19 165 VAL A O 1
ATOM 1193 N N . GLU A 1 166 ? 18.649 2.762 -11.145 1.00 89.56 166 GLU A N 1
ATOM 1194 C CA . GLU A 1 166 ? 19.229 4.030 -10.699 1.00 89.56 166 GLU A CA 1
ATOM 1195 C C . GLU A 1 166 ? 18.380 4.608 -9.560 1.00 89.56 166 GLU A C 1
ATOM 1197 O O . GLU A 1 166 ? 17.180 4.816 -9.728 1.00 89.56 166 GLU A O 1
ATOM 1202 N N . ALA A 1 167 ? 18.975 4.887 -8.400 1.00 85.31 167 ALA A N 1
ATOM 1203 C CA . ALA A 1 167 ? 18.299 5.658 -7.354 1.00 85.31 167 ALA A CA 1
ATOM 1204 C C . ALA A 1 167 ? 18.174 7.137 -7.768 1.00 85.31 167 ALA A C 1
ATOM 1206 O O . ALA A 1 167 ? 19.103 7.692 -8.354 1.00 85.31 167 ALA A O 1
ATOM 1207 N N . ASP A 1 168 ? 17.054 7.790 -7.446 1.00 80.00 168 ASP A N 1
ATOM 1208 C CA . ASP A 1 168 ? 16.876 9.236 -7.638 1.00 80.00 168 ASP A CA 1
ATOM 1209 C C . ASP A 1 168 ? 17.644 9.995 -6.530 1.00 80.00 168 ASP A C 1
ATOM 1211 O O . ASP A 1 168 ? 17.220 9.975 -5.371 1.00 80.00 168 ASP A O 1
ATOM 1215 N N . PRO A 1 169 ? 18.764 10.683 -6.833 1.00 73.81 169 PRO A N 1
ATOM 1216 C CA . PRO A 1 169 ? 19.583 11.332 -5.808 1.00 73.81 169 PRO A CA 1
ATOM 1217 C C . PRO A 1 169 ? 18.890 12.544 -5.168 1.00 73.81 169 PRO A C 1
ATOM 1219 O O . PRO A 1 169 ? 19.327 13.007 -4.117 1.00 73.81 169 PRO A O 1
ATOM 1222 N N . ALA A 1 170 ? 17.815 13.060 -5.775 1.00 75.38 170 ALA A N 1
ATOM 1223 C CA . ALA A 1 170 ? 16.994 14.125 -5.208 1.00 75.38 170 ALA A CA 1
ATOM 1224 C C . ALA A 1 170 ? 15.796 13.587 -4.402 1.00 75.38 170 ALA A C 1
ATOM 1226 O O . ALA A 1 170 ? 15.099 14.373 -3.756 1.00 75.38 170 ALA A O 1
ATOM 1227 N N . ARG A 1 171 ? 15.521 12.272 -4.448 1.00 69.81 171 ARG A N 1
ATOM 1228 C CA . ARG A 1 171 ? 14.379 11.624 -3.780 1.00 69.81 171 ARG A CA 1
ATOM 1229 C C . ARG A 1 171 ? 14.769 10.237 -3.236 1.00 69.81 171 ARG A C 1
ATOM 1231 O O . ARG A 1 171 ? 14.517 9.232 -3.900 1.00 69.81 171 ARG A O 1
ATOM 1238 N N . PRO A 1 172 ? 15.343 10.158 -2.020 1.00 70.00 172 PRO A N 1
ATOM 1239 C CA . PRO A 1 172 ? 15.575 8.888 -1.333 1.00 70.00 172 PRO A CA 1
ATOM 1240 C C . PRO A 1 172 ? 14.313 8.013 -1.295 1.00 70.00 172 PRO A C 1
ATOM 1242 O O . PRO A 1 172 ? 13.200 8.529 -1.200 1.00 70.00 172 PRO A O 1
ATOM 1245 N N . GLY A 1 173 ? 14.479 6.691 -1.393 1.00 71.06 173 GLY A N 1
ATOM 1246 C CA . GLY A 1 173 ? 13.357 5.747 -1.476 1.00 71.06 173 GLY A CA 1
ATOM 1247 C C . GLY A 1 173 ? 12.720 5.614 -2.870 1.00 71.06 173 GLY A C 1
ATOM 1248 O O . GLY A 1 173 ? 11.724 4.907 -3.018 1.00 71.06 173 GLY A O 1
ATOM 1249 N N . ARG A 1 174 ? 13.274 6.267 -3.902 1.00 79.25 174 ARG A N 1
ATOM 1250 C CA . ARG A 1 174 ? 12.780 6.214 -5.284 1.00 79.25 174 ARG A CA 1
ATOM 1251 C C . ARG A 1 174 ? 13.836 5.628 -6.220 1.00 79.25 174 ARG A C 1
ATOM 1253 O O . ARG A 1 174 ? 14.961 6.120 -6.287 1.00 79.25 174 ARG A O 1
ATOM 1260 N N . TRP A 1 175 ? 13.442 4.616 -6.989 1.00 87.75 175 TRP A N 1
ATOM 1261 C CA . TRP A 1 175 ? 14.300 3.939 -7.962 1.00 87.75 175 TRP A CA 1
ATOM 1262 C C . TRP A 1 175 ? 13.699 3.986 -9.363 1.00 87.75 175 TRP A C 1
ATOM 1264 O O . TRP A 1 175 ? 12.485 3.883 -9.547 1.00 87.75 175 TRP A O 1
ATOM 1274 N N . MET A 1 176 ? 14.579 4.120 -10.344 1.00 90.19 176 MET A N 1
ATOM 1275 C CA . MET A 1 176 ? 14.298 4.192 -11.768 1.00 90.19 176 MET A CA 1
ATOM 1276 C C . MET A 1 176 ? 14.857 2.952 -12.459 1.00 90.19 176 MET A C 1
ATOM 1278 O O . MET A 1 176 ? 15.968 2.524 -12.158 1.00 90.19 176 MET A O 1
ATOM 1282 N N . VAL A 1 177 ? 14.111 2.402 -13.411 1.00 92.38 177 VAL A N 1
ATOM 1283 C CA . VAL A 1 177 ? 14.517 1.261 -14.234 1.00 92.38 177 VAL A CA 1
ATOM 1284 C C . VAL A 1 177 ? 14.338 1.587 -15.713 1.00 92.38 177 VAL A C 1
ATOM 1286 O O . VAL A 1 177 ? 13.393 2.280 -16.102 1.00 92.38 177 VAL A O 1
ATOM 1289 N N . VAL A 1 178 ? 15.241 1.081 -16.551 1.00 91.44 178 VAL A N 1
ATOM 1290 C CA . VAL A 1 178 ? 15.071 1.081 -18.009 1.00 91.44 178 VAL A CA 1
ATOM 1291 C C . VAL A 1 178 ? 14.611 -0.308 -18.438 1.00 91.44 178 VAL A C 1
ATOM 1293 O O . VAL A 1 178 ? 15.354 -1.282 -18.340 1.00 91.44 178 VAL A O 1
ATOM 1296 N N . ILE A 1 179 ? 13.369 -0.392 -18.908 1.00 91.88 179 ILE A N 1
ATOM 1297 C CA . ILE A 1 179 ? 12.817 -1.575 -19.561 1.00 91.88 179 ILE A CA 1
ATOM 1298 C C . ILE A 1 179 ? 13.406 -1.627 -20.982 1.00 91.88 179 ILE A C 1
ATOM 1300 O O . ILE A 1 179 ? 13.238 -0.657 -21.727 1.00 91.88 179 ILE A O 1
ATOM 1304 N N . PRO A 1 180 ? 14.116 -2.704 -21.365 1.00 92.56 180 PRO A N 1
ATOM 1305 C CA . PRO A 1 180 ? 14.809 -2.788 -22.648 1.00 92.56 180 PRO A CA 1
ATOM 1306 C C . PRO A 1 180 ? 13.830 -2.977 -23.820 1.00 92.56 180 PRO A C 1
ATOM 1308 O O . PRO A 1 180 ? 12.682 -3.376 -23.596 1.00 92.56 180 PRO A O 1
ATOM 1311 N N . PRO A 1 181 ? 14.278 -2.762 -25.072 1.00 92.44 181 PRO A N 1
ATOM 1312 C CA . PRO A 1 181 ? 13.507 -3.129 -26.254 1.00 92.44 181 PRO A CA 1
ATOM 1313 C C . PRO A 1 181 ? 13.221 -4.637 -26.324 1.00 92.44 181 PRO A C 1
ATOM 1315 O O . PRO A 1 181 ? 14.046 -5.454 -25.910 1.00 92.44 181 PRO A O 1
ATOM 1318 N N . ALA A 1 182 ? 12.085 -5.006 -26.913 1.00 92.94 182 ALA A N 1
ATOM 1319 C CA . ALA A 1 182 ? 11.693 -6.388 -27.173 1.00 92.94 182 ALA A CA 1
ATOM 1320 C C . ALA A 1 182 ? 11.455 -6.631 -28.669 1.00 92.94 182 ALA A C 1
ATOM 1322 O O . ALA A 1 182 ? 10.869 -5.808 -29.365 1.00 92.94 182 ALA A O 1
ATOM 1323 N N . ALA A 1 183 ? 11.868 -7.801 -29.164 1.00 90.44 183 ALA A N 1
ATOM 1324 C CA . ALA A 1 183 ? 11.706 -8.170 -30.574 1.00 90.44 183 ALA A CA 1
ATOM 1325 C C . ALA A 1 183 ? 10.253 -8.510 -30.969 1.00 90.44 183 ALA A C 1
ATOM 1327 O O . ALA A 1 183 ? 9.932 -8.542 -32.155 1.00 90.44 183 ALA A O 1
ATOM 1328 N N . VAL A 1 184 ? 9.381 -8.796 -29.995 1.00 91.62 184 VAL A N 1
ATOM 1329 C CA . VAL A 1 184 ? 7.976 -9.173 -30.206 1.00 91.62 184 VAL A CA 1
ATOM 1330 C C . VAL A 1 184 ? 7.081 -8.596 -29.111 1.00 91.62 184 VAL A C 1
ATOM 1332 O O . VAL A 1 184 ? 7.505 -8.431 -27.968 1.00 91.62 184 VAL A O 1
ATOM 1335 N N . ALA A 1 185 ? 5.820 -8.335 -29.459 1.00 93.50 185 ALA A N 1
ATOM 1336 C CA . ALA A 1 185 ? 4.783 -7.989 -28.491 1.00 93.50 185 ALA A CA 1
ATOM 1337 C C . ALA A 1 185 ? 4.421 -9.214 -27.634 1.00 93.50 185 ALA A C 1
ATOM 1339 O O . ALA A 1 185 ? 4.358 -10.335 -28.143 1.00 93.50 185 ALA A O 1
ATOM 1340 N N . GLY A 1 186 ? 4.160 -9.008 -26.345 1.00 92.94 186 GLY A N 1
ATOM 1341 C CA . GLY A 1 186 ? 3.932 -10.090 -25.390 1.00 92.94 186 GLY A CA 1
ATOM 1342 C C . GLY A 1 186 ? 4.042 -9.636 -23.937 1.00 92.94 186 GLY A C 1
ATOM 1343 O O . GLY A 1 186 ? 4.189 -8.450 -23.650 1.00 92.94 186 GLY A O 1
ATOM 1344 N N . GLN A 1 187 ? 3.965 -10.589 -23.010 1.00 94.56 187 GLN A N 1
ATOM 1345 C CA . GLN A 1 187 ? 4.061 -10.331 -21.573 1.00 94.56 187 GLN A CA 1
ATOM 1346 C C . GLN A 1 187 ? 5.352 -10.896 -20.986 1.00 94.56 187 GLN A C 1
ATOM 1348 O O . GLN A 1 187 ? 5.761 -12.005 -21.323 1.00 94.56 187 GLN A O 1
ATOM 1353 N N . VAL A 1 188 ? 5.966 -10.138 -20.077 1.00 95.25 188 VAL A N 1
ATOM 1354 C CA . VAL A 1 188 ? 7.141 -10.554 -19.304 1.00 95.25 188 VAL A CA 1
ATOM 1355 C C . VAL A 1 188 ? 6.913 -10.298 -17.818 1.00 95.25 188 VAL A C 1
ATOM 1357 O O . VAL A 1 188 ? 6.275 -9.317 -17.431 1.00 95.25 188 VAL A O 1
ATOM 1360 N N . GLN A 1 189 ? 7.450 -11.168 -16.965 1.00 94.88 189 GLN A N 1
ATOM 1361 C CA . GLN A 1 189 ? 7.476 -10.921 -15.525 1.00 94.88 189 GLN A CA 1
ATOM 1362 C C . GLN A 1 189 ? 8.587 -9.918 -15.189 1.00 94.88 189 GLN A C 1
ATOM 1364 O O . GLN A 1 189 ? 9.679 -9.985 -15.761 1.00 94.88 189 GLN A O 1
ATOM 1369 N N . VAL A 1 190 ? 8.314 -9.025 -14.239 1.00 94.62 190 VAL A N 1
ATOM 1370 C CA . VAL A 1 190 ? 9.310 -8.151 -13.612 1.00 94.62 190 VAL A CA 1
ATOM 1371 C C . VAL A 1 190 ? 9.391 -8.461 -12.119 1.00 94.62 190 VAL A C 1
ATOM 1373 O O . VAL A 1 190 ? 8.363 -8.532 -11.436 1.00 94.62 190 VAL A O 1
ATOM 1376 N N . THR A 1 191 ? 10.611 -8.647 -11.619 1.00 95.19 191 THR A N 1
ATOM 1377 C CA . THR A 1 191 ? 10.942 -8.871 -10.199 1.00 95.19 191 THR A CA 1
ATOM 1378 C C . THR A 1 191 ? 12.126 -7.998 -9.787 1.00 95.19 191 THR A C 1
ATOM 1380 O O . THR A 1 191 ? 12.846 -7.480 -10.639 1.00 95.19 191 THR A O 1
ATOM 1383 N N . ALA A 1 192 ? 12.336 -7.817 -8.483 1.00 93.50 192 ALA A N 1
ATOM 1384 C CA . ALA A 1 192 ? 13.423 -7.000 -7.945 1.00 93.50 192 ALA A CA 1
ATOM 1385 C C . ALA A 1 192 ? 14.191 -7.728 -6.831 1.00 93.50 192 ALA A C 1
ATOM 1387 O O . ALA A 1 192 ? 13.678 -8.659 -6.207 1.00 93.50 192 ALA A O 1
ATOM 1388 N N . ALA A 1 193 ? 15.420 -7.291 -6.570 1.00 93.25 193 ALA A N 1
ATOM 1389 C CA . ALA A 1 193 ? 16.263 -7.758 -5.476 1.00 93.25 193 ALA A CA 1
ATOM 1390 C C . ALA A 1 193 ? 17.046 -6.588 -4.859 1.00 93.25 193 ALA A C 1
ATOM 1392 O O . ALA A 1 193 ? 17.533 -5.706 -5.574 1.00 93.25 193 ALA A O 1
ATOM 1393 N N . GLY A 1 194 ? 17.160 -6.598 -3.534 1.00 89.75 194 GLY A N 1
ATOM 1394 C CA . GLY A 1 194 ? 18.046 -5.734 -2.756 1.00 89.75 194 GLY A CA 1
ATOM 1395 C C . GLY A 1 194 ? 19.279 -6.508 -2.285 1.00 89.75 194 GLY A C 1
ATOM 1396 O O . GLY A 1 194 ? 19.431 -7.699 -2.565 1.00 89.75 194 GLY A O 1
ATOM 1397 N N . SER A 1 195 ? 20.147 -5.858 -1.518 1.00 86.62 195 SER A N 1
ATOM 1398 C CA . SER A 1 195 ? 21.314 -6.484 -0.878 1.00 86.62 195 SER A CA 1
ATOM 1399 C C . SER A 1 195 ? 20.928 -7.600 0.102 1.00 86.62 195 SER A C 1
ATOM 1401 O O . SER A 1 195 ? 21.667 -8.571 0.250 1.00 86.62 195 SER A O 1
ATOM 1403 N N . GLY A 1 196 ? 19.739 -7.510 0.710 1.00 83.50 196 GLY A N 1
ATOM 1404 C CA . GLY A 1 196 ? 19.145 -8.562 1.542 1.00 83.50 196 GLY A CA 1
ATOM 1405 C C . GLY A 1 196 ? 18.543 -9.752 0.776 1.00 83.50 196 GLY A C 1
ATOM 1406 O O . GLY A 1 196 ? 18.050 -10.680 1.413 1.00 83.50 196 GLY A O 1
ATOM 1407 N N . GLY A 1 197 ? 18.562 -9.746 -0.564 1.00 88.75 197 GLY A N 1
ATOM 1408 C CA . GLY A 1 197 ? 18.004 -10.806 -1.411 1.00 88.75 197 GLY A CA 1
ATOM 1409 C C . GLY A 1 197 ? 16.735 -10.400 -2.182 1.00 88.75 197 GLY A C 1
ATOM 1410 O O . GLY A 1 197 ? 16.506 -9.210 -2.421 1.00 88.75 197 GLY A O 1
ATOM 1411 N N . PRO A 1 198 ? 15.915 -11.374 -2.628 1.00 90.62 198 PRO A N 1
ATOM 1412 C CA . PRO A 1 198 ? 14.721 -11.111 -3.431 1.00 90.62 198 PRO A CA 1
ATOM 1413 C C . PRO A 1 198 ? 13.705 -10.219 -2.710 1.00 90.62 198 PRO A C 1
ATOM 1415 O O . PRO A 1 198 ? 13.306 -10.495 -1.579 1.00 90.62 198 PRO A O 1
ATOM 1418 N N . ILE A 1 199 ? 13.242 -9.176 -3.395 1.00 89.31 199 ILE A N 1
ATOM 1419 C CA . ILE A 1 199 ? 12.170 -8.304 -2.913 1.00 89.31 199 ILE A CA 1
ATOM 1420 C C . ILE A 1 199 ? 10.827 -9.008 -3.179 1.00 89.31 199 ILE A C 1
ATOM 1422 O O . ILE A 1 199 ? 10.613 -9.479 -4.299 1.00 89.31 199 ILE A O 1
ATOM 1426 N N . PRO A 1 200 ? 9.905 -9.090 -2.198 1.00 87.88 200 PRO A N 1
ATOM 1427 C CA . PRO A 1 200 ? 8.604 -9.719 -2.403 1.00 87.88 200 PRO A CA 1
ATOM 1428 C C . PRO A 1 200 ? 7.776 -9.065 -3.518 1.00 87.88 200 PRO A C 1
ATOM 1430 O O . PRO A 1 200 ? 7.825 -7.855 -3.732 1.00 87.88 200 PRO A O 1
ATOM 1433 N N . GLY A 1 201 ? 6.943 -9.865 -4.182 1.00 86.00 201 GLY A N 1
ATOM 1434 C CA . GLY A 1 201 ? 6.067 -9.402 -5.258 1.00 86.00 201 GLY A CA 1
ATOM 1435 C C . GLY A 1 201 ? 6.693 -9.485 -6.653 1.00 86.00 201 GLY A C 1
ATOM 1436 O O . GLY A 1 201 ? 7.905 -9.573 -6.839 1.00 86.00 201 GLY A O 1
ATOM 1437 N N . SER A 1 202 ? 5.825 -9.497 -7.658 1.00 90.19 202 SER A N 1
ATOM 1438 C CA . SER A 1 202 ? 6.194 -9.482 -9.072 1.00 90.19 202 SER A CA 1
ATOM 1439 C C . SER A 1 202 ? 5.042 -8.909 -9.878 1.00 90.19 202 SER A C 1
ATOM 1441 O O . SER A 1 202 ? 3.885 -9.157 -9.532 1.00 90.19 202 SER A O 1
ATOM 1443 N N . LEU A 1 203 ? 5.340 -8.227 -10.976 1.00 88.94 203 LEU A N 1
ATOM 1444 C CA . LEU A 1 203 ? 4.331 -7.667 -11.874 1.00 88.94 203 LEU A CA 1
ATOM 1445 C C . LEU A 1 203 ? 4.490 -8.211 -13.293 1.00 88.94 203 LEU A C 1
ATOM 1447 O O . LEU A 1 203 ? 5.552 -8.703 -13.669 1.00 88.94 203 LEU A O 1
ATOM 1451 N N . THR A 1 204 ? 3.420 -8.129 -14.080 1.00 92.19 204 THR A N 1
ATOM 1452 C CA . THR A 1 204 ? 3.442 -8.481 -15.505 1.00 92.19 204 THR A CA 1
ATOM 1453 C C . THR A 1 204 ? 3.518 -7.202 -16.325 1.00 92.19 204 THR A C 1
ATOM 1455 O O . THR A 1 204 ? 2.586 -6.399 -16.302 1.00 92.19 204 THR A O 1
ATOM 1458 N N . PHE A 1 205 ? 4.623 -7.017 -17.040 1.00 91.88 205 PHE A N 1
ATOM 1459 C CA . PHE A 1 205 ? 4.793 -5.939 -18.006 1.00 91.88 205 PHE A CA 1
ATOM 1460 C C . PHE A 1 205 ? 4.345 -6.411 -19.391 1.00 91.88 205 PHE A C 1
ATOM 1462 O O . PHE A 1 205 ? 4.625 -7.549 -19.773 1.00 91.88 205 PHE A O 1
ATOM 1469 N N . THR A 1 206 ? 3.653 -5.557 -20.148 1.00 93.06 206 THR A N 1
ATOM 1470 C CA . THR A 1 206 ? 3.169 -5.896 -21.498 1.00 93.06 206 THR A CA 1
ATOM 1471 C C . THR A 1 206 ? 3.8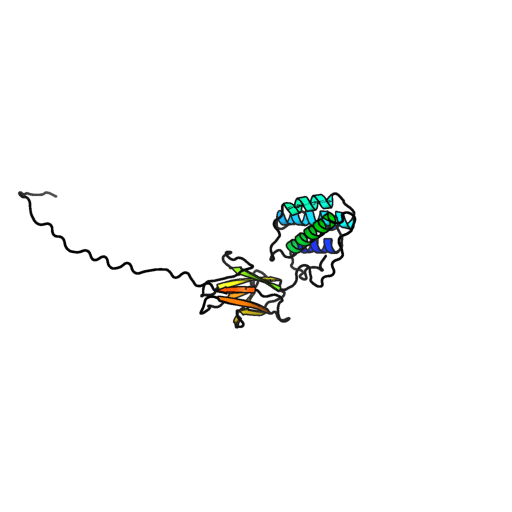54 -5.045 -22.566 1.00 93.06 206 THR A C 1
ATOM 1473 O O . THR A 1 206 ? 3.624 -3.841 -22.644 1.00 93.06 206 THR A O 1
ATOM 1476 N N . TYR A 1 207 ? 4.638 -5.677 -23.437 1.00 92.31 207 TYR A N 1
ATOM 1477 C CA . TYR A 1 207 ? 5.074 -5.068 -24.690 1.00 92.31 207 TYR A CA 1
ATOM 1478 C C . TYR A 1 207 ? 3.918 -5.102 -25.688 1.00 92.31 207 TYR A C 1
ATOM 1480 O O . TYR A 1 207 ? 3.457 -6.171 -26.099 1.00 92.31 207 TYR A O 1
ATOM 1488 N N . LEU A 1 208 ? 3.445 -3.925 -26.068 1.00 90.50 208 LEU A N 1
ATOM 1489 C CA . LEU A 1 208 ? 2.465 -3.718 -27.120 1.00 90.50 208 LEU A CA 1
ATOM 1490 C C . LEU A 1 208 ? 3.182 -3.663 -28.468 1.00 90.50 208 LEU A C 1
ATOM 1492 O O . LEU A 1 208 ? 4.328 -3.226 -28.565 1.00 90.50 208 LEU A O 1
ATOM 1496 N N . ARG A 1 209 ? 2.490 -4.089 -29.526 1.00 86.62 209 ARG A N 1
ATOM 1497 C CA . ARG A 1 209 ? 2.935 -3.794 -30.888 1.00 86.62 209 ARG A CA 1
ATOM 1498 C C . ARG A 1 209 ? 2.619 -2.325 -31.150 1.00 86.62 209 ARG A C 1
ATOM 1500 O O . ARG A 1 209 ? 1.483 -1.912 -30.911 1.00 86.62 209 ARG A O 1
ATOM 1507 N N . ASP A 1 210 ? 3.591 -1.561 -31.629 1.00 69.00 210 ASP A N 1
ATOM 1508 C CA . ASP A 1 210 ? 3.329 -0.202 -32.097 1.00 69.00 210 ASP A CA 1
ATOM 1509 C C . ASP A 1 210 ? 2.279 -0.263 -33.225 1.00 69.00 210 ASP A C 1
ATOM 1511 O O . ASP A 1 210 ? 2.343 -1.177 -34.059 1.00 69.00 210 ASP A O 1
ATOM 1515 N N . PRO A 1 211 ? 1.272 0.631 -33.252 1.00 59.94 211 PRO A N 1
ATOM 1516 C CA . PRO A 1 211 ? 0.279 0.626 -34.316 1.00 59.94 211 PRO A CA 1
ATOM 1517 C C . PRO A 1 211 ? 0.978 0.951 -35.637 1.00 59.94 211 PRO A C 1
ATOM 1519 O O . PRO A 1 211 ? 1.539 2.036 -35.792 1.00 59.94 211 PRO A O 1
ATOM 1522 N N . GLU A 1 212 ? 0.957 0.006 -36.580 1.00 51.28 212 GLU A N 1
ATOM 1523 C CA . GLU A 1 212 ? 1.566 0.182 -37.899 1.00 51.28 212 GLU A CA 1
ATOM 1524 C C . GLU A 1 212 ? 0.988 1.436 -38.560 1.00 51.28 212 GLU A C 1
ATOM 1526 O O . GLU A 1 212 ? -0.193 1.474 -38.919 1.00 51.28 212 GLU A O 1
ATOM 1531 N N . ALA A 1 213 ? 1.821 2.469 -38.719 1.00 43.59 213 ALA A N 1
ATOM 1532 C CA . ALA A 1 213 ? 1.456 3.673 -39.447 1.00 43.59 213 ALA A CA 1
ATOM 1533 C C . ALA A 1 213 ? 1.065 3.255 -40.868 1.00 43.59 213 ALA A C 1
ATOM 1535 O O . ALA A 1 213 ? 1.922 2.905 -41.677 1.00 43.59 213 ALA A O 1
ATOM 1536 N N . THR A 1 214 ? -0.241 3.217 -41.144 1.00 37.69 214 THR A N 1
ATOM 1537 C CA . THR A 1 214 ? -0.796 2.548 -42.325 1.00 37.69 214 THR A CA 1
ATOM 1538 C C . THR A 1 214 ? -0.684 3.444 -43.560 1.00 37.69 214 THR A C 1
ATOM 1540 O O . THR A 1 214 ? -1.675 3.809 -44.191 1.00 37.69 214 THR A O 1
ATOM 1543 N N . THR A 1 215 ? 0.545 3.822 -43.913 1.00 44.59 215 THR A N 1
ATOM 1544 C CA . THR A 1 215 ? 0.897 4.514 -45.154 1.00 44.59 215 THR A CA 1
ATOM 1545 C C . THR A 1 215 ? 0.824 3.547 -46.333 1.00 44.59 215 THR A C 1
ATOM 1547 O O . THR A 1 215 ? 1.821 3.204 -46.967 1.00 44.59 215 THR A O 1
ATOM 1550 N N . ALA A 1 216 ? -0.400 3.123 -46.655 1.00 45.72 216 ALA A N 1
ATOM 1551 C CA . ALA A 1 216 ? -0.704 2.596 -47.975 1.00 45.72 216 ALA A CA 1
ATOM 1552 C C . ALA A 1 216 ? -0.290 3.655 -49.020 1.00 45.72 216 ALA A C 1
ATOM 1554 O O . ALA A 1 216 ? -0.712 4.809 -48.893 1.00 45.72 216 ALA A O 1
ATOM 1555 N N . PRO A 1 217 ? 0.536 3.322 -50.029 1.00 49.28 217 PRO A N 1
ATOM 1556 C CA . PRO A 1 217 ? 0.913 4.289 -51.054 1.00 49.28 217 PRO A CA 1
ATOM 1557 C C . PRO A 1 217 ? -0.323 4.754 -51.837 1.00 49.28 217 PRO A C 1
ATOM 1559 O O . PRO A 1 217 ? -1.048 3.915 -52.377 1.00 49.28 217 PRO A O 1
ATOM 1562 N N . GLU A 1 218 ? -0.563 6.069 -51.938 1.00 52.00 218 GLU A N 1
ATOM 1563 C CA . GLU A 1 218 ? -1.577 6.582 -52.871 1.00 52.00 218 GLU A CA 1
ATOM 1564 C C . GLU A 1 218 ? -1.140 6.197 -54.299 1.00 52.00 218 GLU A C 1
ATOM 1566 O O . GLU A 1 218 ? -0.014 6.520 -54.698 1.00 52.00 218 GLU A O 1
ATOM 1571 N N . PRO A 1 219 ? -1.972 5.478 -55.077 1.00 52.19 219 PRO A N 1
ATOM 1572 C CA . PRO A 1 219 ? -1.598 5.080 -56.427 1.00 52.19 219 PRO A CA 1
ATOM 1573 C C . PRO A 1 219 ? -1.432 6.325 -57.315 1.00 52.19 219 PRO A C 1
ATOM 1575 O O . PRO A 1 219 ? -2.240 7.253 -57.227 1.00 52.19 219 PRO A O 1
ATOM 1578 N N . PRO A 1 220 ? -0.413 6.370 -58.196 1.00 48.72 220 PRO A N 1
ATOM 1579 C CA . PRO A 1 220 ? -0.110 7.563 -58.975 1.00 48.72 220 PRO A CA 1
ATOM 1580 C C . PRO A 1 220 ? -1.288 7.939 -59.879 1.00 48.72 220 PRO A C 1
ATOM 1582 O O . PRO A 1 220 ? -1.682 7.186 -60.772 1.00 48.72 220 PRO A O 1
ATOM 1585 N N . ARG A 1 221 ? -1.846 9.131 -59.651 1.00 46.38 221 ARG A N 1
ATOM 1586 C CA . ARG A 1 221 ? -3.009 9.653 -60.374 1.00 46.38 221 ARG A CA 1
ATOM 1587 C C . ARG A 1 221 ? -2.633 10.042 -61.805 1.00 46.38 221 ARG A C 1
ATOM 1589 O O . ARG A 1 221 ? -2.292 11.189 -62.082 1.00 46.38 221 ARG A O 1
ATOM 1596 N N . GLY A 1 222 ? -2.687 9.071 -62.712 1.00 47.94 222 GLY A N 1
ATOM 1597 C CA . GLY A 1 222 ? -2.476 9.286 -64.140 1.00 47.94 222 GLY A CA 1
ATOM 1598 C C . GLY A 1 222 ? -3.567 10.173 -64.744 1.00 47.94 222 GLY A C 1
ATOM 1599 O O . GLY A 1 222 ? -4.683 9.712 -64.970 1.00 47.94 222 GLY A O 1
ATOM 1600 N N . SER A 1 223 ? -3.236 11.432 -65.031 1.00 42.06 223 SER A N 1
ATOM 1601 C CA . SER A 1 223 ? -4.113 12.361 -65.753 1.00 42.06 223 SER A CA 1
ATOM 1602 C C . SER A 1 223 ? -3.857 12.271 -67.256 1.00 42.06 223 SER A C 1
ATOM 1604 O O . SER A 1 223 ? -2.823 12.719 -67.751 1.00 42.06 223 SER A O 1
ATOM 1606 N N . SER A 1 224 ? -4.803 11.682 -67.985 1.00 41.53 224 SER A N 1
ATOM 1607 C CA . SER A 1 224 ? -4.760 11.542 -69.443 1.00 41.53 224 SER A CA 1
ATOM 1608 C C . SER A 1 224 ? -5.060 12.850 -70.191 1.00 41.53 224 SER A C 1
ATOM 1610 O O . SER A 1 224 ? -5.741 13.743 -69.692 1.00 41.53 224 SER A O 1
ATOM 1612 N N . THR A 1 225 ? -4.566 12.926 -71.426 1.00 41.72 225 THR A N 1
ATOM 1613 C CA . THR A 1 225 ? -4.675 14.042 -72.377 1.00 41.72 225 THR A CA 1
ATOM 1614 C C . THR A 1 225 ? -6.097 14.582 -72.578 1.00 41.72 225 THR A C 1
ATOM 1616 O O . THR A 1 225 ? -7.033 13.813 -72.777 1.00 41.72 225 THR A O 1
ATOM 1619 N N . THR A 1 226 ? -6.252 15.908 -72.684 1.00 38.47 226 THR A N 1
ATOM 1620 C CA . THR A 1 226 ? -7.336 16.556 -73.453 1.00 38.47 226 THR A CA 1
ATOM 1621 C C . THR A 1 226 ? -6.865 17.921 -73.970 1.00 38.47 226 THR A C 1
ATOM 1623 O O . THR A 1 226 ? -6.252 18.690 -73.234 1.00 38.47 226 THR A O 1
ATOM 1626 N N . THR A 1 227 ? -7.148 18.218 -75.241 1.00 45.47 227 THR A N 1
ATOM 1627 C CA . THR A 1 227 ? -6.728 19.440 -75.950 1.00 45.47 227 THR A CA 1
ATOM 1628 C C . THR A 1 227 ? -7.929 20.350 -76.234 1.00 45.47 227 THR A C 1
ATOM 1630 O O . THR A 1 227 ? -8.929 19.855 -76.751 1.00 45.47 227 THR A O 1
ATOM 1633 N N . PRO A 1 228 ? -7.833 21.673 -76.009 1.00 41.94 228 PRO A N 1
ATOM 1634 C CA . PRO A 1 228 ? -8.696 22.677 -76.639 1.00 41.94 228 PRO A CA 1
ATOM 1635 C C . PRO A 1 228 ? -7.954 23.404 -77.778 1.00 41.94 228 PRO A C 1
ATOM 1637 O O . PRO A 1 228 ? -6.772 23.713 -77.641 1.00 41.94 228 PRO A O 1
ATOM 1640 N N . ASN A 1 229 ? -8.626 23.700 -78.897 1.00 39.38 229 ASN A N 1
ATOM 1641 C CA . ASN A 1 229 ? -7.971 24.241 -80.097 1.00 39.38 229 ASN A CA 1
ATOM 1642 C C . ASN A 1 229 ? -8.850 25.246 -80.876 1.00 39.38 229 ASN A C 1
ATOM 1644 O O . ASN A 1 229 ? -9.778 24.808 -81.546 1.00 39.38 229 ASN A O 1
ATOM 1648 N N . ILE A 1 230 ? -8.455 26.537 -80.866 1.00 43.66 230 ILE A N 1
ATOM 1649 C CA . ILE A 1 230 ? -8.796 27.611 -81.845 1.00 43.66 230 ILE A CA 1
ATOM 1650 C C . ILE A 1 230 ? -10.291 28.045 -81.886 1.00 43.66 230 ILE A C 1
ATOM 1652 O O . ILE A 1 230 ? -11.186 27.217 -81.816 1.00 43.66 230 ILE A O 1
ATOM 1656 N N . ALA A 1 231 ? -10.692 29.322 -82.012 1.00 41.16 231 ALA A N 1
ATOM 1657 C CA . ALA A 1 231 ? -10.020 30.643 -82.063 1.00 41.16 231 ALA A CA 1
ATOM 1658 C C . ALA A 1 231 ? -10.629 31.561 -80.951 1.00 41.16 231 ALA A C 1
ATOM 1660 O O . ALA A 1 231 ? -11.220 31.022 -80.023 1.00 41.16 231 ALA A O 1
ATOM 1661 N N . SER A 1 232 ? -10.584 32.904 -80.890 1.00 40.84 232 SER A N 1
ATOM 1662 C CA . SER A 1 232 ? -10.089 34.040 -81.714 1.00 40.84 232 SER A CA 1
ATOM 1663 C C . SER A 1 232 ? -9.914 35.266 -80.752 1.00 40.84 232 SER A C 1
ATOM 1665 O O . SER A 1 232 ? -10.077 35.071 -79.551 1.00 40.84 232 SER A O 1
ATOM 1667 N N . SER A 1 233 ? -9.587 36.533 -81.064 1.00 35.28 233 SER A N 1
ATOM 1668 C CA . SER A 1 233 ? -9.483 37.366 -82.285 1.00 35.28 233 SER A CA 1
ATOM 1669 C C . SER A 1 233 ? -8.393 38.455 -82.105 1.00 35.28 233 SER A C 1
ATOM 1671 O O . SER A 1 233 ? -7.783 38.569 -81.045 1.00 35.28 233 SER A O 1
ATOM 1673 N N . THR A 1 234 ? -8.198 39.311 -83.115 1.00 41.06 234 THR A N 1
ATOM 1674 C CA . THR A 1 234 ? -7.324 40.514 -83.140 1.00 41.06 234 THR A CA 1
ATOM 1675 C C . THR A 1 234 ? -8.053 41.679 -83.869 1.00 41.06 234 THR A C 1
ATOM 1677 O O . THR A 1 234 ? -9.135 41.397 -84.395 1.00 41.06 234 THR A O 1
ATOM 1680 N N . PRO A 1 235 ? -7.566 42.957 -83.939 1.00 52.41 235 PRO A N 1
ATOM 1681 C CA . PRO A 1 235 ? -6.187 43.457 -83.727 1.00 52.41 235 PRO A CA 1
ATOM 1682 C C . PRO A 1 235 ? -6.011 44.834 -82.993 1.00 52.41 235 PRO A C 1
ATOM 1684 O O . PRO A 1 235 ? -6.956 45.409 -82.471 1.00 52.41 235 PRO A O 1
ATOM 1687 N N . GLN A 1 236 ? -4.773 45.369 -83.078 1.00 41.38 236 GLN A N 1
ATOM 1688 C CA . GLN A 1 236 ? -4.333 46.794 -83.086 1.00 41.38 236 GLN A CA 1
ATOM 1689 C C . GLN A 1 236 ? -3.846 47.555 -81.813 1.00 41.38 236 GLN A C 1
ATOM 1691 O O . GLN A 1 236 ? -4.605 48.198 -81.104 1.00 41.38 236 GLN A O 1
ATOM 1696 N N . THR A 1 237 ? -2.504 47.617 -81.678 1.00 41.91 237 THR A N 1
ATOM 1697 C CA . THR A 1 237 ? -1.629 48.834 -81.605 1.00 41.91 237 THR A CA 1
ATOM 1698 C C . THR A 1 237 ? -2.053 50.056 -80.751 1.00 41.91 237 THR A C 1
ATOM 1700 O O . THR A 1 237 ? -3.027 50.722 -81.079 1.00 41.91 237 THR A O 1
ATOM 1703 N N . SER A 1 238 ? -1.241 50.591 -79.821 1.00 39.72 238 SER A N 1
ATOM 1704 C CA . SER A 1 238 ? 0.036 51.300 -80.099 1.00 39.72 238 SER A CA 1
ATOM 1705 C C . SER A 1 238 ? 0.648 51.978 -78.837 1.00 39.72 238 SER A C 1
ATOM 1707 O O . SER A 1 238 ? -0.023 52.068 -77.821 1.00 39.72 238 SER A O 1
ATOM 1709 N N . LYS A 1 239 ? 1.904 52.467 -78.955 1.00 42.19 239 LYS A N 1
ATOM 1710 C CA . LYS A 1 239 ? 2.630 53.523 -78.181 1.00 42.19 239 LYS A CA 1
ATOM 1711 C C . LYS A 1 239 ? 2.376 53.701 -76.663 1.00 42.19 239 LYS A C 1
ATOM 1713 O O . LYS A 1 239 ? 1.289 54.064 -76.238 1.00 42.19 239 LYS A O 1
ATOM 1718 N N . GLY A 1 240 ? 3.452 53.616 -75.868 1.00 33.25 240 GLY A N 1
ATOM 1719 C CA . GLY A 1 240 ? 3.452 53.918 -74.425 1.00 33.25 240 GLY A CA 1
ATOM 1720 C C . GLY A 1 240 ? 3.953 55.323 -74.040 1.00 33.25 240 GLY A C 1
ATOM 1721 O O . GLY A 1 240 ? 4.108 56.205 -74.886 1.00 33.25 240 GLY A O 1
ATOM 1722 N N . SER A 1 241 ? 4.221 55.509 -72.745 1.00 39.06 241 SER A N 1
ATOM 1723 C CA . SER A 1 241 ? 4.980 56.603 -72.108 1.00 39.06 241 SER A CA 1
ATOM 1724 C C . SER A 1 241 ? 5.341 56.170 -70.678 1.00 39.06 241 SER A C 1
ATOM 1726 O O . SER A 1 241 ? 4.606 55.365 -70.103 1.00 39.06 241 SER A O 1
ATOM 1728 N N . GLY A 1 242 ? 6.449 56.674 -70.128 1.00 35.38 242 GLY A N 1
ATOM 1729 C CA . GLY A 1 242 ? 7.017 56.269 -68.835 1.00 35.38 242 GLY A CA 1
ATOM 1730 C C . GLY A 1 242 ? 8.530 56.403 -68.857 1.00 35.38 242 GLY A C 1
ATOM 1731 O O . GLY A 1 242 ? 9.193 55.365 -68.659 1.00 35.38 242 GLY A O 1
#

pLDDT: mean 78.49, std 17.92, range [33.25, 96.44]

Foldseek 3Di:
DFAADDDPPDALLSVLVVCVVVLVLVVLVVSQDPVRAPDPLRSLLSQLLSLVSCCQVVVNPVSLVSNVVSLVVHDQDDVLPQLSNLSSVVSVQQNVVCVVPVPDHDDDDDDPDHSFAWAFQAWAAPVRDADRQAAEDAQAFHKTKTRGFDPDWDWKAKLNHTWDKDADPVDPRIIMTTTHGDPDWDKTKMWTADPVGTTDDIGIYTHDHDPPPPPPDDPDPDDDDDDDDDDDDDDDDDDDDD

Organism: NCBI:txid291045